Protein AF-A0A7C3I856-F1 (afdb_monomer)

Structure (mmCIF, N/CA/C/O backbone):
data_AF-A0A7C3I856-F1
#
_entry.id   AF-A0A7C3I856-F1
#
loop_
_atom_site.group_PDB
_atom_site.id
_atom_site.type_symbol
_atom_site.label_atom_id
_atom_site.label_alt_id
_atom_site.label_comp_id
_atom_site.label_asym_id
_atom_site.label_entity_id
_atom_site.label_seq_id
_atom_site.pdbx_PDB_ins_code
_atom_site.Cartn_x
_atom_site.Cartn_y
_atom_site.Cartn_z
_atom_site.occupancy
_atom_site.B_iso_or_equiv
_atom_site.auth_seq_id
_atom_site.auth_comp_id
_atom_site.auth_asym_id
_atom_site.auth_atom_id
_atom_site.pdbx_PDB_model_num
ATOM 1 N N . MET A 1 1 ? -50.394 81.701 41.232 1.00 42.78 1 MET A N 1
ATOM 2 C CA . MET A 1 1 ? -50.942 80.378 40.861 1.00 42.78 1 MET A CA 1
ATOM 3 C C . MET A 1 1 ? -49.759 79.473 40.556 1.00 42.78 1 MET A C 1
ATOM 5 O O . MET A 1 1 ? -49.078 79.729 39.576 1.00 42.78 1 MET A O 1
ATOM 9 N N . SER A 1 2 ? -49.437 78.524 41.437 1.00 43.06 2 SER A N 1
ATOM 10 C CA . SER A 1 2 ? -48.298 77.607 41.274 1.00 43.06 2 SER A CA 1
ATOM 11 C C . SER A 1 2 ? -48.837 76.181 41.185 1.00 43.06 2 SER A C 1
ATOM 13 O O . SER A 1 2 ? -49.613 75.772 42.047 1.00 43.06 2 SER A O 1
ATOM 15 N N . VAL A 1 3 ? -48.493 75.471 40.111 1.00 52.03 3 VAL A N 1
ATOM 16 C CA . VAL A 1 3 ? -48.920 74.095 39.834 1.00 52.03 3 VAL A CA 1
ATOM 17 C C . VAL A 1 3 ? -47.866 73.152 40.411 1.00 52.03 3 VAL A C 1
ATOM 19 O O . VAL A 1 3 ? -46.731 73.128 39.940 1.00 52.03 3 VAL A O 1
ATOM 22 N N . SER A 1 4 ? -48.227 72.380 41.435 1.00 56.75 4 SER A N 1
ATOM 23 C CA . SER A 1 4 ? -47.376 71.324 41.990 1.00 56.75 4 SER A CA 1
ATOM 24 C C . SER A 1 4 ? -47.489 70.058 41.139 1.00 56.75 4 SER A C 1
ATOM 26 O O . SER A 1 4 ? -48.526 69.399 41.125 1.00 56.75 4 SER A O 1
ATOM 28 N N . ALA A 1 5 ? -46.414 69.711 40.432 1.00 56.91 5 ALA A N 1
ATOM 29 C CA . ALA A 1 5 ? -46.271 68.424 39.763 1.00 56.91 5 ALA A CA 1
ATOM 30 C C . ALA A 1 5 ? -46.013 67.321 40.806 1.00 56.91 5 ALA A C 1
ATOM 32 O O . ALA A 1 5 ? -45.015 67.360 41.525 1.00 56.91 5 ALA A O 1
ATOM 33 N N . LEU A 1 6 ? -46.909 66.334 40.891 1.00 56.94 6 LEU A N 1
ATOM 34 C CA . LEU A 1 6 ? -46.702 65.123 41.685 1.00 56.94 6 LEU A CA 1
ATOM 35 C C . LEU A 1 6 ? -45.706 64.205 40.966 1.00 56.94 6 LEU A C 1
ATOM 37 O O . LEU A 1 6 ? -45.986 63.658 39.901 1.00 56.94 6 LEU A O 1
ATOM 41 N N . THR A 1 7 ? -44.538 64.022 41.569 1.00 60.81 7 THR A N 1
ATOM 42 C CA . THR A 1 7 ? -43.549 63.017 41.186 1.00 60.81 7 THR A CA 1
ATOM 43 C C . THR A 1 7 ? -44.037 61.625 41.596 1.00 60.81 7 THR A C 1
ATOM 45 O O . THR A 1 7 ? -44.085 61.278 42.774 1.00 60.81 7 THR A O 1
ATOM 48 N N . SER A 1 8 ? -44.389 60.789 40.614 1.00 61.59 8 SER A N 1
ATOM 49 C CA . SER A 1 8 ? -44.626 59.357 40.834 1.00 61.59 8 SER A CA 1
ATOM 50 C C . SER A 1 8 ? -43.282 58.651 41.027 1.00 61.59 8 SER A C 1
ATOM 52 O O . SER A 1 8 ? -42.604 58.273 40.069 1.00 61.59 8 SER A O 1
ATOM 54 N N . VAL A 1 9 ? -42.851 58.512 42.281 1.00 65.06 9 VAL A N 1
ATOM 55 C CA . VAL A 1 9 ? -41.690 57.688 42.630 1.00 65.06 9 VAL A CA 1
ATOM 56 C C . VAL A 1 9 ? -42.108 56.224 42.514 1.00 65.06 9 VAL A C 1
ATOM 58 O O . VAL A 1 9 ? -42.780 55.669 43.382 1.00 65.06 9 VAL A O 1
ATOM 61 N N . LYS A 1 10 ? -41.719 55.591 41.403 1.00 66.38 10 LYS A N 1
ATOM 62 C CA . LYS A 1 10 ? -41.935 54.165 41.143 1.00 66.38 10 LYS A CA 1
ATOM 63 C C . LYS A 1 10 ? -41.216 53.351 42.228 1.00 66.38 10 LYS A C 1
ATOM 65 O O . LYS A 1 10 ? -39.987 53.304 42.264 1.00 66.38 10 LYS A O 1
ATOM 70 N N . LYS A 1 11 ? -41.987 52.744 43.136 1.00 62.06 11 LYS A N 1
ATOM 71 C CA . LYS A 1 11 ? -41.493 51.900 44.235 1.00 62.06 11 LYS A CA 1
ATOM 72 C C . LYS A 1 11 ? -40.683 50.742 43.634 1.00 62.06 11 LYS A C 1
ATOM 74 O O . LYS A 1 11 ? -41.243 49.878 42.963 1.00 62.06 11 LYS A O 1
ATOM 79 N N . ARG A 1 12 ? -39.360 50.749 43.819 1.00 66.19 12 ARG A N 1
ATOM 80 C CA . ARG A 1 12 ? -38.490 49.635 43.419 1.00 66.19 12 ARG A CA 1
ATOM 81 C C . ARG A 1 12 ? -38.662 48.526 44.454 1.00 66.19 12 ARG A C 1
ATOM 83 O O . ARG A 1 12 ? -38.155 48.644 45.564 1.00 66.19 12 ARG A O 1
ATOM 90 N N . SER A 1 13 ? -39.430 47.496 44.107 1.00 70.94 13 SER A N 1
ATOM 91 C CA . SER A 1 13 ? -39.484 46.262 44.891 1.00 70.94 13 SER A CA 1
ATOM 92 C C . SER A 1 13 ? -38.136 45.559 44.754 1.00 70.94 13 SER A C 1
ATOM 94 O O . SER A 1 13 ? -37.720 45.249 43.639 1.00 70.94 13 SER A O 1
ATOM 96 N N . GLY A 1 14 ? -37.426 45.379 45.867 1.00 70.88 14 GLY A N 1
ATOM 97 C CA . GLY A 1 14 ? -36.234 44.539 45.913 1.00 70.88 14 GLY A CA 1
ATOM 98 C C . GLY A 1 14 ? -36.634 43.070 45.799 1.00 70.88 14 GLY A C 1
ATOM 99 O O . GLY A 1 14 ? -37.632 42.662 46.391 1.00 70.88 14 GLY A O 1
ATOM 100 N N . PHE A 1 15 ? -35.872 42.304 45.021 1.00 72.38 15 PHE A N 1
ATOM 101 C CA . PHE A 1 15 ? -36.049 40.860 44.872 1.00 72.38 15 PHE A CA 1
ATOM 102 C C . PHE A 1 15 ? -35.790 40.164 46.212 1.00 72.38 15 PHE A C 1
ATOM 104 O O . PHE A 1 15 ? -34.827 40.494 46.912 1.00 72.38 15 PHE A O 1
ATOM 111 N N . THR A 1 16 ? -36.642 39.213 46.585 1.00 87.44 16 THR A N 1
ATOM 112 C CA . THR A 1 16 ? -36.456 38.463 47.836 1.00 87.44 16 THR A CA 1
ATOM 113 C C . THR A 1 16 ? -35.400 37.364 47.650 1.00 87.44 16 THR A C 1
ATOM 115 O O . THR A 1 16 ? -35.203 36.864 46.542 1.00 87.44 16 THR A O 1
ATOM 118 N N . MET A 1 17 ? -34.692 36.963 48.716 1.00 85.94 17 MET A N 1
ATOM 119 C CA . MET A 1 17 ? -33.643 35.926 48.614 1.00 85.94 17 MET A CA 1
ATOM 120 C C . MET A 1 17 ? -34.169 34.595 48.063 1.00 85.94 17 MET A C 1
ATOM 122 O O . MET A 1 17 ? -33.470 33.917 47.312 1.00 85.94 17 MET A O 1
ATOM 126 N N . ILE A 1 18 ? -35.414 34.247 48.397 1.00 91.31 18 ILE A N 1
ATOM 127 C CA . ILE A 1 18 ? -36.068 33.036 47.894 1.00 91.31 18 ILE A CA 1
ATOM 128 C C . ILE A 1 18 ? -36.291 33.099 46.377 1.00 91.31 18 ILE A C 1
ATOM 130 O O . ILE A 1 18 ? -36.131 32.104 45.681 1.00 91.31 18 ILE A O 1
ATOM 134 N N . GLU A 1 19 ? -36.590 34.278 45.847 1.00 87.62 19 GLU A N 1
ATOM 135 C CA . GLU A 1 19 ? -36.903 34.502 44.437 1.00 87.62 19 GLU A CA 1
ATOM 136 C C . GLU A 1 19 ? -35.637 34.402 43.574 1.00 87.62 19 GLU A C 1
ATOM 138 O O . GLU A 1 19 ? -35.659 33.779 42.517 1.00 87.62 19 GLU A O 1
ATOM 143 N N . ILE A 1 20 ? -34.496 34.896 44.074 1.00 91.69 20 ILE A N 1
ATOM 144 C CA . ILE A 1 20 ? -33.191 34.673 43.429 1.00 91.69 20 ILE A CA 1
ATOM 145 C C . ILE A 1 20 ? -32.801 33.188 43.460 1.00 91.69 20 ILE A C 1
ATOM 147 O O . ILE A 1 20 ? -32.295 32.682 42.460 1.00 91.69 20 ILE A O 1
ATOM 151 N N . LEU A 1 21 ? -33.072 32.472 44.557 1.00 92.38 21 LEU A N 1
ATOM 152 C CA . LEU A 1 21 ? -32.760 31.042 44.681 1.00 92.38 21 LEU A CA 1
ATOM 153 C C . LEU A 1 21 ? -33.583 30.188 43.703 1.00 92.38 21 LEU A C 1
ATOM 155 O O . LEU A 1 21 ? -33.047 29.301 43.041 1.00 92.38 21 LEU A O 1
ATOM 159 N N . VAL A 1 22 ? -34.876 30.483 43.565 1.00 94.38 22 VAL A N 1
ATOM 160 C CA . VAL A 1 22 ? -35.751 29.790 42.610 1.00 94.38 22 VAL A CA 1
ATOM 161 C C . VAL A 1 22 ? -35.307 30.056 41.176 1.00 94.38 22 VAL A C 1
ATOM 163 O O . VAL A 1 22 ? -35.246 29.119 40.381 1.00 94.38 22 VAL A O 1
ATOM 166 N N . VAL A 1 23 ? -34.939 31.299 40.850 1.00 94.19 23 VAL A N 1
ATOM 167 C CA . VAL A 1 23 ? -34.446 31.634 39.511 1.00 94.19 23 VAL A CA 1
ATOM 168 C C . VAL A 1 23 ? -33.200 30.820 39.195 1.00 94.19 23 VAL A C 1
ATOM 170 O O . VAL A 1 23 ? -33.231 30.084 38.220 1.00 94.19 23 VAL A O 1
ATOM 173 N N . ILE A 1 24 ? -32.154 30.849 40.031 1.00 93.94 24 ILE A N 1
ATOM 174 C CA . ILE A 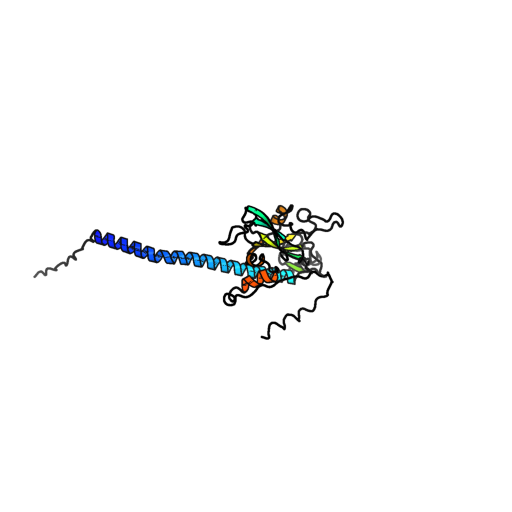1 24 ? -30.928 30.082 39.745 1.00 93.94 24 ILE A CA 1
ATOM 175 C C . ILE A 1 24 ? -31.191 28.573 39.646 1.00 93.94 24 ILE A C 1
ATOM 177 O O . ILE A 1 24 ? -30.602 27.918 38.788 1.00 93.94 24 ILE A O 1
ATOM 181 N N . ALA A 1 25 ? -32.099 28.023 40.459 1.00 96.19 25 ALA A N 1
ATOM 182 C CA . ALA A 1 25 ? -32.457 26.609 40.404 1.00 96.19 25 ALA A CA 1
ATOM 183 C C . ALA A 1 25 ? -33.118 26.251 39.064 1.00 96.19 25 ALA A C 1
ATOM 185 O O . ALA A 1 25 ? -32.720 25.283 38.416 1.00 96.19 25 ALA A O 1
ATOM 186 N N . ILE A 1 26 ? -34.074 27.067 38.608 1.00 95.88 26 ILE A N 1
ATOM 187 C CA . ILE A 1 26 ? -34.733 26.878 37.311 1.00 95.88 26 ILE A CA 1
ATOM 188 C C . ILE A 1 26 ? -33.736 27.090 36.165 1.00 95.88 26 ILE A C 1
ATOM 190 O O . ILE A 1 26 ? -33.759 26.318 35.207 1.00 95.88 26 ILE A O 1
ATOM 194 N N . THR A 1 27 ? -32.824 28.065 36.256 1.00 95.69 27 THR A N 1
ATOM 195 C CA . THR A 1 27 ? -31.810 28.295 35.215 1.00 95.69 27 THR A CA 1
ATOM 196 C C . THR A 1 27 ? -30.857 27.112 35.086 1.00 95.69 27 THR A C 1
ATOM 198 O O . THR A 1 27 ? -30.537 26.733 33.966 1.00 95.69 27 THR A O 1
ATOM 201 N N . VAL A 1 28 ? -30.429 26.496 36.195 1.00 96.31 28 VAL A N 1
ATOM 202 C CA . VAL A 1 28 ? -29.567 25.300 36.173 1.00 96.31 28 VAL A CA 1
ATOM 203 C C . VAL A 1 28 ? -30.294 24.111 35.546 1.00 96.31 28 VAL A C 1
ATOM 205 O O . VAL A 1 28 ? -29.711 23.410 34.720 1.00 96.31 28 VAL A O 1
ATOM 208 N N . ILE A 1 29 ? -31.573 23.911 35.880 1.00 95.81 29 ILE A N 1
ATOM 209 C CA . ILE A 1 29 ? -32.395 22.852 35.278 1.00 95.81 29 ILE A CA 1
ATOM 210 C C . ILE A 1 29 ? -32.562 23.097 33.771 1.00 95.81 29 ILE A C 1
ATOM 212 O O . ILE A 1 29 ? -32.330 22.188 32.976 1.00 95.81 29 ILE A O 1
ATOM 216 N N . LEU A 1 30 ? -32.897 24.326 33.363 1.00 95.00 30 LEU A N 1
ATOM 217 C CA . LEU A 1 30 ? -33.030 24.701 31.952 1.00 95.00 30 LEU A CA 1
ATOM 218 C C . LEU A 1 30 ? -31.714 24.531 31.186 1.00 95.00 30 LEU A C 1
ATOM 220 O O . LEU A 1 30 ? -31.718 23.942 30.107 1.00 95.00 30 LEU A O 1
ATOM 224 N N . LEU A 1 31 ? -30.586 24.993 31.740 1.00 92.50 31 LEU A N 1
ATOM 225 C CA . LEU A 1 31 ? -29.279 24.811 31.107 1.00 92.50 31 LEU A CA 1
ATOM 226 C C . LEU A 1 31 ? -28.934 23.327 30.968 1.00 92.50 31 LEU A C 1
ATOM 228 O O . LEU A 1 31 ? -28.454 22.921 29.915 1.00 92.50 31 LEU A O 1
ATOM 232 N N . GLY A 1 32 ? -29.193 22.514 31.996 1.00 91.75 32 GLY A N 1
ATOM 233 C CA . GLY A 1 32 ? -28.934 21.074 31.961 1.00 91.75 32 GLY A CA 1
ATOM 234 C C . GLY A 1 32 ? -29.740 20.357 30.876 1.00 91.75 32 GLY A C 1
ATOM 235 O O . GLY A 1 32 ? -29.184 19.553 30.125 1.00 91.75 32 GLY A O 1
ATOM 236 N N . LEU A 1 33 ? -31.025 20.703 30.739 1.00 94.62 33 LEU A N 1
ATOM 237 C CA . LEU A 1 33 ? -31.908 20.137 29.715 1.00 94.62 33 LEU A CA 1
ATOM 238 C C . LEU A 1 33 ? -31.499 20.531 28.289 1.00 94.62 33 LEU A C 1
ATOM 240 O O . LEU A 1 33 ? -31.671 19.729 27.376 1.00 94.62 33 LEU A O 1
ATOM 244 N N . ILE A 1 34 ? -30.934 21.726 28.092 1.00 92.75 34 ILE A N 1
ATOM 245 C CA . ILE A 1 34 ? -30.453 22.186 26.779 1.00 92.75 34 ILE A CA 1
ATOM 246 C C . ILE A 1 34 ? -29.058 21.626 26.461 1.00 92.75 34 ILE A C 1
ATOM 248 O O . ILE A 1 34 ? -28.784 21.263 25.319 1.00 92.75 34 ILE A O 1
ATOM 252 N N . MET A 1 35 ? -28.169 21.518 27.450 1.00 87.88 35 MET A N 1
ATOM 253 C CA . MET A 1 35 ? -26.782 21.091 27.231 1.00 87.88 35 MET A CA 1
ATOM 254 C C . MET A 1 35 ? -26.679 19.603 26.862 1.00 87.88 35 MET A C 1
ATOM 256 O O . MET A 1 35 ? -25.848 19.218 26.039 1.00 87.88 35 MET A O 1
ATOM 260 N N . TYR A 1 36 ? -27.545 18.761 27.433 1.00 87.00 36 TYR A N 1
ATOM 261 C CA . TYR A 1 36 ? -27.561 17.319 27.179 1.00 87.00 36 TYR A CA 1
ATOM 262 C C . TYR A 1 36 ? -27.733 16.933 25.692 1.00 87.00 36 TYR A C 1
ATOM 264 O O . TYR A 1 36 ? -26.900 16.177 25.181 1.00 87.00 36 TYR A O 1
ATOM 272 N N . PRO A 1 37 ? -28.750 17.432 24.956 1.00 81.12 37 PRO A N 1
ATOM 273 C CA . PRO A 1 37 ? -28.896 17.127 23.535 1.00 81.12 37 PRO A CA 1
ATOM 274 C C . PRO A 1 37 ? -27.779 17.740 22.679 1.00 81.12 37 PRO A C 1
ATOM 276 O O . PRO A 1 37 ? -27.332 17.094 21.739 1.00 81.12 37 PRO A O 1
ATOM 279 N N . VAL A 1 38 ? -27.263 18.926 23.023 1.00 84.12 38 VAL A N 1
ATOM 280 C CA . VAL A 1 38 ? -26.182 19.589 22.266 1.00 84.12 38 VAL A CA 1
ATOM 281 C C . VAL A 1 38 ? -24.896 18.752 22.256 1.00 84.12 38 VAL A C 1
ATOM 283 O O . VAL A 1 38 ? -24.297 18.556 21.199 1.00 84.12 38 VAL A O 1
ATOM 286 N N . ILE A 1 39 ? -24.500 18.191 23.405 1.00 75.75 39 ILE A N 1
ATOM 287 C CA . ILE A 1 39 ? -23.323 17.308 23.499 1.00 75.75 39 ILE A CA 1
ATOM 288 C C . ILE A 1 39 ? -23.524 16.031 22.666 1.00 75.75 39 ILE A C 1
ATOM 290 O O . ILE A 1 39 ? -22.591 15.567 22.008 1.00 75.75 39 ILE A O 1
ATOM 294 N N . ARG A 1 40 ? -24.745 15.478 22.642 1.00 68.56 40 ARG A N 1
ATOM 295 C CA . ARG A 1 40 ? -25.069 14.307 21.809 1.00 68.56 40 ARG A CA 1
ATOM 296 C C . ARG A 1 40 ? -24.972 14.618 20.312 1.00 68.56 40 ARG A C 1
ATOM 298 O O . ARG A 1 40 ? -24.416 13.806 19.577 1.00 68.56 40 ARG A O 1
ATOM 305 N N . THR A 1 41 ? -25.430 15.789 19.871 1.00 67.56 41 THR A N 1
ATOM 306 C CA . THR A 1 41 ? -25.327 16.214 18.465 1.00 67.56 41 THR A CA 1
ATOM 307 C C . THR A 1 41 ? -23.872 16.334 18.014 1.00 67.56 41 THR A C 1
ATOM 309 O O . THR A 1 41 ? -23.534 15.854 16.936 1.00 67.56 41 THR A O 1
ATOM 312 N N . PHE A 1 42 ? -22.979 16.876 18.850 1.00 67.19 42 PHE A N 1
ATOM 313 C CA . PHE A 1 42 ? -21.553 16.971 18.508 1.00 67.19 42 PHE A CA 1
ATOM 314 C C . PHE A 1 42 ? -20.883 15.606 18.299 1.00 67.19 42 PHE A C 1
ATOM 316 O O . PHE A 1 42 ? -20.053 15.462 17.399 1.00 67.19 42 PHE A O 1
ATOM 323 N N . ASN A 1 43 ? -21.263 14.593 19.083 1.00 57.44 43 ASN A N 1
ATOM 324 C CA . ASN A 1 43 ? -20.743 13.235 18.910 1.00 57.44 43 ASN A CA 1
ATOM 325 C C . ASN A 1 43 ? -21.247 12.587 17.610 1.00 57.44 43 ASN A C 1
ATOM 327 O O . ASN A 1 43 ? -20.452 11.973 16.901 1.00 57.44 43 ASN A O 1
ATOM 331 N N . LEU A 1 44 ? -22.522 12.785 17.257 1.00 59.12 44 LEU A N 1
ATOM 332 C CA . LEU A 1 44 ? -23.092 12.297 15.994 1.00 59.12 44 LEU A CA 1
ATOM 333 C C . LEU A 1 44 ? -22.438 12.963 14.776 1.00 59.12 44 LEU A C 1
ATOM 335 O O . LEU A 1 44 ? -22.058 12.282 13.828 1.00 59.12 44 LEU A O 1
ATOM 339 N N . THR A 1 45 ? -22.226 14.281 14.814 1.00 64.56 45 THR A N 1
ATOM 340 C CA . THR A 1 45 ? -21.566 15.004 13.717 1.00 64.56 45 THR A CA 1
ATOM 341 C C . THR A 1 45 ? -20.110 14.572 13.540 1.00 64.56 45 THR A C 1
ATOM 343 O O . THR A 1 45 ? -19.644 14.428 12.412 1.00 64.56 45 THR A O 1
ATOM 346 N N . ARG A 1 46 ? -19.380 14.311 14.634 1.00 57.59 46 ARG A N 1
ATOM 347 C CA . ARG A 1 46 ? -18.002 13.805 14.552 1.00 57.59 46 ARG A CA 1
ATOM 348 C C . ARG A 1 46 ? -17.946 12.412 13.922 1.00 57.59 46 ARG A C 1
ATOM 350 O O . ARG A 1 46 ? -17.055 12.164 13.118 1.00 57.59 46 ARG A O 1
ATOM 357 N N . GLN A 1 47 ? -18.885 11.533 14.261 1.00 57.12 47 GLN A N 1
ATOM 358 C CA . GLN A 1 47 ? -18.968 10.192 13.677 1.00 57.12 47 GLN A CA 1
ATOM 359 C C . GLN A 1 47 ? -19.336 10.239 12.189 1.00 57.12 47 GLN A C 1
ATOM 361 O O . GLN A 1 47 ? -18.659 9.610 11.381 1.00 57.12 47 GLN A O 1
ATOM 366 N N . ALA A 1 48 ? -20.325 11.055 11.813 1.00 51.84 48 ALA A N 1
ATOM 367 C CA . ALA A 1 48 ? -20.715 11.241 10.416 1.00 51.84 48 ALA A CA 1
ATOM 368 C C . ALA A 1 48 ? -19.561 11.793 9.560 1.00 51.84 48 ALA A C 1
ATOM 370 O O . ALA A 1 48 ? -19.285 11.269 8.486 1.00 51.84 48 ALA A O 1
ATOM 371 N N . ASN A 1 49 ? -18.823 12.789 10.061 1.00 59.12 49 ASN A N 1
ATOM 372 C CA . ASN A 1 49 ? -17.668 13.344 9.349 1.00 59.12 49 ASN A CA 1
ATOM 373 C C . ASN A 1 49 ? -16.550 12.308 9.139 1.00 59.12 49 ASN A C 1
ATOM 375 O O . ASN A 1 49 ? -15.931 12.289 8.080 1.00 59.12 49 ASN A O 1
ATOM 379 N N . VAL A 1 50 ? -16.293 11.439 10.123 1.00 58.97 50 VAL A N 1
ATOM 380 C CA . VAL A 1 50 ? -15.301 10.356 9.990 1.00 58.97 50 VAL A CA 1
ATOM 381 C C . VAL A 1 50 ? -15.747 9.322 8.953 1.00 58.97 50 VAL A C 1
ATOM 383 O O . VAL A 1 50 ? -14.921 8.851 8.176 1.00 58.97 50 VAL A O 1
ATOM 386 N N . MET A 1 51 ? -17.043 9.009 8.899 1.00 59.47 51 MET A N 1
ATOM 387 C CA . MET A 1 51 ? -17.602 8.073 7.921 1.00 59.47 51 MET A CA 1
ATOM 388 C C . MET A 1 51 ? -17.507 8.607 6.488 1.00 59.47 51 MET A C 1
ATOM 390 O O . MET A 1 51 ? -17.049 7.887 5.605 1.00 59.47 51 MET A O 1
ATOM 394 N N . VAL A 1 52 ? -17.857 9.878 6.268 1.00 66.69 52 VAL A N 1
ATOM 395 C CA . VAL A 1 52 ? -17.748 10.521 4.946 1.00 66.69 52 VAL A CA 1
ATOM 396 C C . VAL A 1 52 ? -16.294 10.542 4.469 1.00 66.69 52 VAL A C 1
ATOM 398 O O . VAL A 1 52 ? -16.008 10.128 3.350 1.00 66.69 52 VAL A O 1
ATOM 401 N N . MET A 1 53 ? -15.349 10.926 5.337 1.00 66.12 53 MET A N 1
ATOM 402 C CA . MET A 1 53 ? -13.923 10.907 4.985 1.00 66.12 53 MET A CA 1
ATOM 403 C C . MET A 1 53 ? -13.422 9.499 4.639 1.00 66.12 53 MET A C 1
ATOM 405 O O . MET A 1 53 ? -12.615 9.347 3.723 1.00 66.12 53 MET A O 1
ATOM 409 N N . ALA A 1 54 ? -13.884 8.469 5.353 1.00 64.31 54 ALA A N 1
ATOM 410 C CA . ALA A 1 54 ? -13.516 7.087 5.061 1.00 64.31 54 ALA A CA 1
ATOM 411 C C . ALA A 1 54 ? -14.051 6.627 3.694 1.00 64.31 54 ALA A C 1
ATOM 413 O O . ALA A 1 54 ? -13.308 6.004 2.938 1.00 64.31 54 ALA A O 1
ATOM 414 N N . GLN A 1 55 ? -15.292 6.985 3.350 1.00 68.25 55 GLN A N 1
ATOM 415 C CA . GLN A 1 55 ? -15.893 6.673 2.048 1.00 68.25 55 GLN A CA 1
ATOM 416 C C . GLN A 1 55 ? -15.177 7.377 0.893 1.00 68.25 55 GLN A C 1
ATOM 418 O O . GLN A 1 55 ? -14.839 6.735 -0.100 1.00 68.25 55 GLN A O 1
ATOM 423 N N . ASP A 1 56 ? -14.898 8.674 1.026 1.00 74.88 56 ASP A N 1
ATOM 424 C CA . ASP A 1 56 ? -14.180 9.425 -0.008 1.00 74.88 56 ASP A CA 1
ATOM 425 C C . ASP A 1 56 ? -12.759 8.878 -0.204 1.00 74.88 56 ASP A C 1
ATOM 427 O O . ASP A 1 56 ? -12.283 8.741 -1.331 1.00 74.88 56 ASP A O 1
ATOM 431 N N . THR A 1 57 ? -12.092 8.487 0.886 1.00 75.38 57 THR A N 1
ATOM 432 C CA . THR A 1 57 ? -10.773 7.841 0.821 1.00 75.38 57 THR A CA 1
ATOM 433 C C . THR A 1 57 ? -10.848 6.494 0.102 1.00 75.38 57 THR A C 1
ATOM 435 O O . THR A 1 57 ? -10.010 6.221 -0.757 1.00 75.38 57 THR A O 1
ATOM 438 N N . ALA A 1 58 ? -11.855 5.666 0.400 1.00 70.00 58 ALA A N 1
ATOM 439 C CA . ALA A 1 58 ? -12.050 4.375 -0.257 1.00 70.00 58 ALA A CA 1
ATOM 440 C C . ALA A 1 58 ? -12.311 4.530 -1.765 1.00 70.00 58 ALA A C 1
ATOM 442 O O . ALA A 1 58 ? -11.670 3.851 -2.565 1.00 70.00 58 ALA A O 1
ATOM 443 N N . ARG A 1 59 ? -13.168 5.480 -2.167 1.00 75.88 59 ARG A N 1
ATOM 444 C CA . ARG A 1 59 ? -13.443 5.787 -3.584 1.00 75.88 59 ARG A CA 1
ATOM 445 C C . ARG A 1 59 ? -12.188 6.229 -4.331 1.00 75.88 59 ARG A C 1
ATOM 447 O O . ARG A 1 59 ? -11.859 5.653 -5.362 1.00 75.88 59 ARG A O 1
ATOM 454 N N . ASN A 1 60 ? -11.441 7.182 -3.776 1.00 80.94 60 ASN A N 1
ATOM 455 C CA . ASN A 1 60 ? -10.194 7.651 -4.386 1.00 80.94 60 ASN A CA 1
ATOM 456 C C . ASN A 1 60 ? -9.156 6.523 -4.510 1.00 80.94 60 ASN A C 1
ATOM 458 O O . ASN A 1 60 ? -8.454 6.418 -5.515 1.00 80.94 60 ASN A O 1
ATOM 462 N N . THR A 1 61 ? -9.079 5.658 -3.496 1.00 78.75 61 THR A N 1
ATOM 463 C CA . THR A 1 61 ? -8.193 4.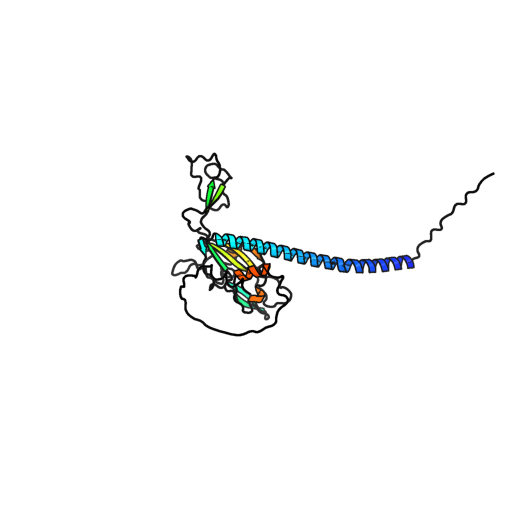486 -3.485 1.00 78.75 61 THR A CA 1
ATOM 464 C C . THR A 1 61 ? -8.571 3.497 -4.586 1.00 78.75 61 THR A C 1
ATOM 466 O O . THR A 1 61 ? -7.708 3.025 -5.322 1.00 78.75 61 THR A O 1
ATOM 469 N N . LEU A 1 62 ? -9.864 3.225 -4.745 1.00 78.44 62 LEU A N 1
ATOM 470 C CA . LEU A 1 62 ? -10.411 2.375 -5.798 1.00 78.44 62 LEU A CA 1
ATOM 471 C C . LEU A 1 62 ? -10.111 2.907 -7.197 1.00 78.44 62 LEU A C 1
ATOM 473 O O . LEU A 1 62 ? -9.638 2.169 -8.061 1.00 78.44 62 LEU A O 1
ATOM 477 N N . GLU A 1 63 ? -10.360 4.193 -7.424 1.00 82.12 63 GLU A N 1
ATOM 478 C CA . GLU A 1 63 ? -10.053 4.855 -8.692 1.00 82.12 63 GLU A CA 1
ATOM 479 C C . GLU A 1 63 ? -8.556 4.807 -9.005 1.00 82.12 63 GLU A C 1
ATOM 481 O O . GLU A 1 63 ? -8.158 4.668 -10.162 1.00 82.12 63 GLU A O 1
ATOM 486 N N . GLN A 1 64 ? -7.708 4.902 -7.980 1.00 84.25 64 GLN A N 1
ATOM 487 C CA . GLN A 1 64 ? -6.272 4.743 -8.145 1.00 84.25 64 GLN A CA 1
ATOM 488 C C . GLN A 1 64 ? -5.901 3.308 -8.533 1.00 84.25 64 GLN A C 1
ATOM 490 O O . GLN A 1 64 ? -5.233 3.124 -9.548 1.00 84.25 64 GLN A O 1
ATOM 495 N N . VAL A 1 65 ? -6.348 2.306 -7.771 1.00 84.12 65 VAL A N 1
ATOM 496 C CA . VAL A 1 65 ? -6.042 0.888 -8.027 1.00 84.12 65 VAL A CA 1
ATOM 497 C C . VAL A 1 65 ? -6.533 0.467 -9.410 1.00 84.12 65 VAL A C 1
ATOM 499 O O . VAL A 1 65 ? -5.776 -0.110 -10.182 1.00 84.12 65 VAL A O 1
ATOM 502 N N . THR A 1 66 ? -7.775 0.800 -9.765 1.00 83.88 66 THR A N 1
ATOM 503 C CA . THR A 1 66 ? -8.360 0.460 -11.074 1.00 83.88 66 THR A CA 1
ATOM 504 C C . THR A 1 66 ? -7.615 1.118 -12.231 1.00 83.88 66 THR A C 1
ATOM 506 O O . THR A 1 66 ? -7.375 0.470 -13.250 1.00 83.88 66 THR A O 1
ATOM 509 N N . ARG A 1 67 ? -7.195 2.379 -12.079 1.00 86.38 67 ARG A N 1
ATOM 510 C CA . ARG A 1 67 ? -6.380 3.075 -13.081 1.00 86.38 67 ARG A CA 1
ATOM 511 C C . ARG A 1 67 ? -4.999 2.442 -13.236 1.00 86.38 67 ARG A C 1
ATOM 513 O O . ARG A 1 67 ? -4.563 2.251 -14.367 1.00 86.38 67 ARG A O 1
ATOM 520 N N . GLU A 1 68 ? -4.325 2.122 -12.133 1.00 86.00 68 GLU A N 1
ATOM 521 C CA . GLU A 1 68 ? -3.000 1.490 -12.159 1.00 86.00 68 GLU A CA 1
ATOM 522 C C . GLU A 1 68 ? -3.070 0.076 -12.761 1.00 86.00 68 GLU A C 1
ATOM 524 O O . GLU A 1 68 ? -2.275 -0.253 -13.640 1.00 86.00 68 GLU A O 1
ATOM 529 N N . LEU A 1 69 ? -4.081 -0.719 -12.396 1.00 85.56 69 LEU A N 1
ATOM 530 C CA . LEU A 1 69 ? -4.329 -2.040 -12.984 1.00 85.56 69 LEU A CA 1
ATOM 531 C C . LEU A 1 69 ? -4.681 -1.965 -14.472 1.00 85.56 69 LEU A C 1
ATOM 533 O O . LEU A 1 69 ? -4.190 -2.771 -15.256 1.00 85.56 69 LEU A O 1
ATOM 537 N N . GLY A 1 70 ? -5.487 -0.984 -14.885 1.00 82.81 70 GLY A N 1
ATOM 538 C CA . GLY A 1 70 ? -5.822 -0.771 -16.296 1.00 82.81 70 GLY A CA 1
ATOM 539 C C . GLY A 1 70 ? -4.616 -0.393 -17.162 1.00 82.81 70 GLY A C 1
ATOM 540 O O . GLY A 1 70 ? -4.665 -0.546 -18.381 1.00 82.81 70 GLY A O 1
ATOM 541 N N . GLN A 1 71 ? -3.537 0.087 -16.541 1.00 82.56 71 GLN A N 1
ATOM 542 C CA . GLN A 1 71 ? -2.275 0.422 -17.198 1.00 82.56 71 GLN A CA 1
ATOM 543 C C . GLN A 1 71 ? -1.205 -0.661 -17.028 1.00 82.56 71 GLN A C 1
ATOM 545 O O . GLN A 1 71 ? -0.144 -0.536 -17.634 1.00 82.56 71 GLN A O 1
ATOM 550 N N . ALA A 1 72 ? -1.443 -1.697 -16.221 1.00 84.50 72 ALA A N 1
ATOM 551 C CA . ALA A 1 72 ? -0.445 -2.711 -15.911 1.00 84.50 72 ALA A CA 1
ATOM 552 C C . ALA A 1 72 ? -0.043 -3.528 -17.150 1.00 84.50 72 ALA A C 1
ATOM 554 O O . ALA A 1 72 ? -0.875 -3.940 -17.957 1.00 84.50 72 ALA A O 1
ATOM 555 N N . MET A 1 73 ? 1.257 -3.799 -17.266 1.00 82.19 73 MET A N 1
ATOM 556 C CA . MET A 1 73 ? 1.822 -4.673 -18.298 1.00 82.19 73 MET A CA 1
ATOM 557 C C . MET A 1 73 ? 1.685 -6.148 -17.928 1.00 82.19 73 MET A C 1
ATOM 559 O O . MET A 1 73 ? 1.400 -6.985 -18.781 1.00 82.19 73 MET A O 1
ATOM 563 N N . PHE A 1 74 ? 1.898 -6.451 -16.648 1.00 83.50 74 PHE A N 1
ATOM 564 C CA . PHE A 1 74 ? 1.808 -7.792 -16.088 1.00 83.50 74 PHE A CA 1
ATOM 565 C C . PHE A 1 74 ? 1.078 -7.729 -14.759 1.00 83.50 74 PHE A C 1
ATOM 567 O O . PHE A 1 74 ? 1.336 -6.834 -13.958 1.00 83.50 74 PHE A O 1
ATOM 574 N N . VAL A 1 75 ? 0.199 -8.698 -14.530 1.00 86.00 75 VAL A N 1
ATOM 575 C CA . VAL A 1 75 ? -0.459 -8.930 -13.246 1.00 86.00 75 VAL A CA 1
ATOM 576 C C . VAL A 1 75 ? -0.065 -10.330 -12.806 1.00 86.00 75 VAL A C 1
ATOM 578 O O . VAL A 1 75 ? -0.196 -11.277 -13.584 1.00 86.00 75 VAL A O 1
AT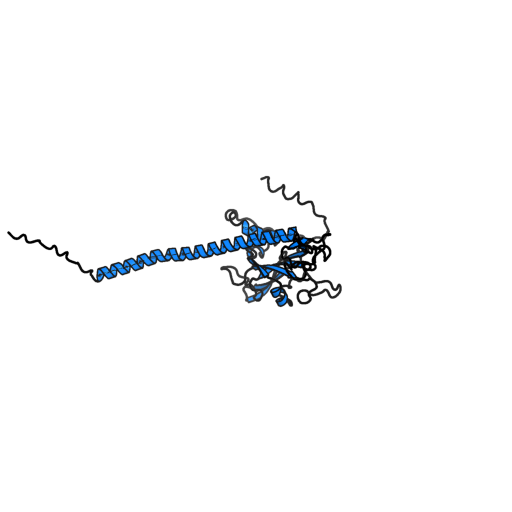OM 581 N N . TYR A 1 76 ? 0.452 -10.455 -11.590 1.00 84.38 76 TYR A N 1
ATOM 582 C CA . TYR A 1 76 ? 0.780 -11.754 -11.021 1.00 84.38 76 TYR A CA 1
ATOM 583 C C . TYR A 1 76 ? -0.465 -12.377 -10.395 1.00 84.38 76 TYR A C 1
ATOM 585 O O . TYR A 1 76 ? -1.251 -11.704 -9.724 1.00 84.38 76 TYR A O 1
ATOM 593 N N . ASP A 1 77 ? -0.625 -13.681 -10.599 1.00 79.50 77 ASP A N 1
ATOM 594 C CA . ASP A 1 77 ? -1.648 -14.454 -9.908 1.00 79.50 77 ASP A CA 1
ATOM 595 C C . ASP A 1 77 ? -1.192 -14.739 -8.474 1.00 79.50 77 ASP A C 1
ATOM 597 O O . ASP A 1 77 ? -0.254 -15.499 -8.237 1.00 79.50 77 ASP A O 1
ATOM 601 N N . ASN A 1 78 ? -1.872 -14.104 -7.523 1.00 79.44 78 ASN A N 1
ATOM 602 C CA . ASN A 1 78 ? -1.629 -14.242 -6.091 1.00 79.44 78 ASN A CA 1
ATOM 603 C C . ASN A 1 78 ? -2.751 -14.992 -5.359 1.00 79.44 78 ASN A C 1
ATOM 605 O O . ASN A 1 78 ? -2.790 -14.969 -4.128 1.00 79.44 78 ASN A O 1
ATOM 609 N N . SER A 1 79 ? -3.659 -15.656 -6.083 1.00 73.12 79 SER A N 1
ATOM 610 C CA . SER A 1 79 ? -4.803 -16.368 -5.492 1.00 73.12 79 SER A CA 1
ATOM 611 C C . SER A 1 79 ? -4.395 -17.372 -4.403 1.00 73.12 79 SER A C 1
ATOM 613 O O . SER A 1 79 ? -5.036 -17.448 -3.358 1.00 73.12 79 SER A O 1
ATOM 615 N N . ASN A 1 80 ? -3.272 -18.069 -4.601 1.00 78.00 80 ASN A N 1
ATOM 616 C CA . ASN A 1 80 ? -2.731 -19.084 -3.689 1.00 78.00 80 ASN A CA 1
ATOM 617 C C . ASN A 1 80 ? -1.566 -18.594 -2.811 1.00 78.00 80 ASN A C 1
ATOM 619 O O . ASN A 1 80 ? -0.861 -19.408 -2.216 1.00 78.00 80 ASN A O 1
ATOM 623 N N . SER A 1 81 ? -1.367 -17.279 -2.718 1.00 83.50 81 SER A N 1
ATOM 624 C CA . SER A 1 81 ? -0.273 -16.656 -1.967 1.00 83.50 81 SER A CA 1
ATOM 625 C C . SER A 1 81 ? -0.834 -15.936 -0.733 1.00 83.50 81 SER A C 1
ATOM 627 O O . SER A 1 81 ? -1.095 -14.729 -0.806 1.00 83.50 81 SER A O 1
ATOM 629 N N . PRO A 1 82 ? -1.069 -16.647 0.390 1.00 85.31 82 PRO A N 1
ATOM 630 C CA . PRO A 1 82 ? -1.708 -16.068 1.566 1.00 85.31 82 PRO A CA 1
ATOM 631 C C . PRO A 1 82 ? -0.836 -15.003 2.237 1.00 85.31 82 PRO A C 1
ATOM 633 O O . PRO A 1 82 ? 0.376 -14.970 2.055 1.00 85.31 82 PRO A O 1
ATOM 636 N N . ILE A 1 83 ? -1.452 -14.164 3.068 1.00 86.69 83 ILE A N 1
ATOM 637 C CA . ILE A 1 83 ? -0.763 -13.303 4.036 1.00 86.69 83 ILE A CA 1
ATOM 638 C C . ILE A 1 83 ? -1.038 -13.827 5.441 1.00 86.69 83 ILE A C 1
ATOM 640 O O . ILE A 1 83 ? -2.178 -14.135 5.784 1.00 86.69 83 ILE A O 1
ATOM 644 N N . ASN A 1 84 ? 0.002 -13.914 6.260 1.00 88.69 84 ASN A N 1
ATOM 645 C CA . ASN A 1 84 ? -0.097 -14.314 7.655 1.00 88.69 84 ASN A CA 1
ATOM 646 C C . ASN A 1 84 ? -0.222 -13.083 8.556 1.00 88.69 84 ASN A C 1
ATOM 648 O O . ASN A 1 84 ? 0.691 -12.263 8.618 1.00 88.69 84 ASN A O 1
ATOM 652 N N . PHE A 1 85 ? -1.316 -12.982 9.305 1.00 85.50 85 PHE A N 1
ATOM 653 C CA . PHE A 1 85 ? -1.530 -11.937 10.299 1.00 85.50 85 PHE A CA 1
ATOM 654 C C . PHE A 1 85 ? -1.272 -12.454 11.716 1.00 85.50 85 PHE A C 1
ATOM 656 O O . PHE A 1 85 ? -1.822 -13.495 12.092 1.00 85.50 85 PHE A O 1
ATOM 663 N N . PRO A 1 86 ? -0.487 -11.731 12.534 1.00 84.62 86 PRO A N 1
ATOM 664 C CA . PRO A 1 86 ? -0.348 -12.045 13.947 1.00 84.62 86 PRO A CA 1
ATOM 665 C C . PRO A 1 86 ? -1.609 -11.602 14.701 1.00 84.62 86 PRO A C 1
ATOM 667 O O . PRO A 1 86 ? -1.9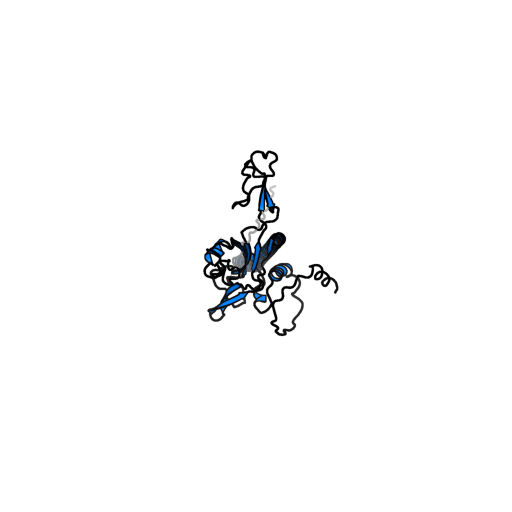28 -10.413 14.769 1.00 84.62 86 PRO A O 1
ATOM 670 N N . VAL A 1 87 ? -2.323 -12.561 15.284 1.00 81.62 87 VAL A N 1
ATOM 671 C CA . VAL A 1 87 ? -3.541 -12.336 16.073 1.00 81.62 87 VAL A CA 1
ATOM 672 C C . VAL A 1 87 ? -3.350 -12.916 17.475 1.00 81.62 87 VAL A C 1
ATOM 674 O O . VAL A 1 87 ? -2.613 -13.875 17.659 1.00 81.62 87 VAL A O 1
ATOM 677 N N . THR A 1 88 ? -3.982 -12.333 18.484 1.00 81.56 88 THR A N 1
ATOM 678 C CA . THR A 1 88 ? -3.989 -12.823 19.864 1.00 81.56 88 THR A CA 1
ATOM 679 C C . THR A 1 88 ? -5.333 -13.480 20.125 1.00 81.56 88 THR A C 1
ATOM 681 O O . THR A 1 88 ? -6.363 -12.831 19.990 1.00 81.56 88 THR A O 1
ATOM 684 N N . ASP A 1 89 ? -5.339 -14.765 20.465 1.00 76.00 89 ASP A N 1
ATOM 685 C CA . ASP A 1 89 ? -6.567 -15.484 20.793 1.00 76.00 89 ASP A CA 1
ATOM 686 C C . ASP A 1 89 ? -7.183 -14.978 22.121 1.00 76.00 89 ASP A C 1
ATOM 688 O O . ASP A 1 89 ? -6.505 -14.327 22.922 1.00 76.00 89 ASP A O 1
ATOM 692 N N . PRO A 1 90 ? -8.446 -15.328 22.437 1.00 70.62 90 PRO A N 1
ATOM 693 C CA . PRO A 1 90 ? -9.092 -14.905 23.686 1.00 70.62 90 PRO A CA 1
ATOM 694 C C . PRO A 1 90 ? -8.410 -15.429 24.965 1.00 70.62 90 PRO A C 1
ATOM 696 O O . PRO A 1 90 ? -8.786 -15.057 26.076 1.00 70.62 90 PRO A O 1
ATOM 699 N N . LYS A 1 91 ? -7.445 -16.348 24.835 1.00 76.31 91 LYS A N 1
ATOM 700 C CA . LYS A 1 91 ? -6.648 -16.917 25.929 1.00 76.31 91 LYS A CA 1
ATOM 701 C C . LYS A 1 91 ? -5.280 -16.227 26.055 1.00 76.31 91 LYS A C 1
ATOM 703 O O . LYS A 1 91 ? -4.516 -16.601 26.945 1.00 76.31 91 LYS A O 1
ATOM 708 N N . GLY A 1 92 ? -4.980 -15.238 25.210 1.00 74.62 92 GLY A N 1
ATOM 709 C CA . GLY A 1 92 ? -3.725 -14.489 25.193 1.00 74.62 92 GLY A CA 1
ATOM 710 C C . GLY A 1 92 ? -2.590 -15.145 24.397 1.00 74.62 92 GLY A C 1
ATOM 711 O O . GLY A 1 92 ? -1.440 -14.737 24.552 1.00 74.62 92 GLY A O 1
ATOM 712 N N . ASN A 1 93 ? -2.864 -16.165 23.581 1.00 79.94 93 ASN A N 1
ATOM 713 C CA . ASN A 1 93 ? -1.858 -16.820 22.742 1.00 79.94 93 ASN A CA 1
ATOM 714 C C . ASN A 1 93 ? -1.760 -16.145 21.373 1.00 79.94 93 ASN A C 1
ATOM 716 O O . ASN A 1 93 ? -2.776 -15.857 20.748 1.00 79.94 93 ASN A O 1
ATOM 720 N N . ASN A 1 94 ? -0.541 -15.997 20.853 1.00 81.06 94 ASN A N 1
ATOM 721 C CA . ASN A 1 94 ? -0.338 -15.556 19.476 1.00 81.06 94 ASN A CA 1
ATOM 722 C C . ASN A 1 94 ? -0.698 -16.689 18.504 1.00 81.06 94 ASN A C 1
ATOM 724 O O . ASN A 1 94 ? -0.062 -17.744 18.500 1.00 81.06 94 ASN A O 1
ATOM 728 N N . VAL A 1 95 ? -1.701 -16.449 17.671 1.00 80.75 95 VAL A N 1
ATOM 729 C CA . VAL A 1 95 ? -2.152 -17.304 16.577 1.00 80.75 95 VAL A CA 1
ATOM 730 C C . VAL A 1 95 ? -1.918 -16.596 15.244 1.00 80.75 95 VAL A C 1
ATOM 732 O O . VAL A 1 95 ? -1.896 -15.370 15.165 1.00 80.75 95 VAL A O 1
ATOM 735 N N . VAL A 1 96 ? -1.712 -17.374 14.184 1.00 82.00 96 VAL A N 1
ATOM 736 C CA . VAL A 1 96 ? -1.549 -16.838 12.830 1.00 82.00 96 VAL A CA 1
ATOM 737 C C . VAL A 1 96 ? -2.856 -17.016 12.078 1.00 82.00 96 VAL A C 1
ATOM 739 O O . VAL A 1 96 ? -3.336 -18.139 11.925 1.00 82.00 96 VAL A O 1
ATOM 742 N N . LEU A 1 97 ? -3.414 -15.908 11.605 1.00 81.19 97 LEU A N 1
ATOM 743 C CA . LEU A 1 97 ? -4.566 -15.897 10.713 1.00 81.19 97 LEU A CA 1
ATOM 744 C C . LEU A 1 97 ? -4.072 -15.799 9.271 1.00 81.19 97 LEU A C 1
ATOM 746 O O . LEU A 1 97 ? -3.298 -14.902 8.950 1.00 81.19 97 LEU A O 1
ATOM 750 N N . GLN A 1 98 ? -4.506 -16.717 8.412 1.00 82.19 98 GLN A N 1
ATOM 751 C CA . GLN A 1 98 ? -4.114 -16.726 7.004 1.00 82.19 98 GLN A CA 1
ATOM 752 C C . GLN A 1 98 ? -5.190 -16.088 6.137 1.00 82.19 98 GLN A C 1
ATOM 754 O O . GLN A 1 98 ? -6.375 -16.388 6.268 1.00 82.19 98 GLN A O 1
ATOM 759 N N . ALA A 1 99 ? -4.748 -15.227 5.235 1.00 78.50 99 ALA A N 1
ATOM 760 C CA . ALA A 1 99 ? -5.584 -14.400 4.393 1.00 78.50 99 ALA A CA 1
ATOM 761 C C . ALA A 1 99 ? -5.262 -14.654 2.919 1.00 78.50 99 ALA A C 1
ATOM 763 O O . ALA A 1 99 ? -4.243 -14.180 2.417 1.00 78.50 99 ALA A O 1
ATOM 764 N N . LEU A 1 100 ? -6.119 -15.412 2.232 1.00 80.88 100 LEU A N 1
ATOM 765 C CA . LEU A 1 100 ? -6.031 -15.600 0.780 1.00 80.88 100 LEU A CA 1
ATOM 766 C C . LEU A 1 100 ? -6.490 -14.340 0.049 1.00 80.88 100 LEU A C 1
ATOM 768 O O . LEU A 1 100 ? -7.268 -13.568 0.595 1.00 80.88 100 LEU A O 1
ATOM 772 N N . TYR A 1 101 ? -6.009 -14.115 -1.173 1.00 79.50 101 TYR A N 1
ATOM 773 C CA . TYR A 1 101 ? -6.372 -12.929 -1.962 1.00 79.50 101 TYR A CA 1
ATOM 774 C C . TYR A 1 101 ? -6.067 -11.595 -1.251 1.00 79.50 101 TYR A C 1
ATOM 776 O O . TYR A 1 101 ? -6.619 -10.561 -1.595 1.00 79.50 101 TYR A O 1
ATOM 784 N N . GLY A 1 102 ? -5.172 -11.595 -0.256 1.00 80.50 102 GLY A N 1
ATOM 785 C CA . GLY A 1 102 ? -4.824 -10.408 0.529 1.00 80.50 102 GLY A CA 1
ATOM 786 C C . GLY A 1 102 ? -3.825 -9.469 -0.152 1.00 80.50 102 GLY A C 1
ATOM 787 O O . GLY A 1 102 ? -3.492 -8.434 0.425 1.00 80.50 102 GLY A O 1
ATOM 788 N N . LYS A 1 103 ? -3.323 -9.822 -1.345 1.00 87.50 103 LYS A N 1
ATOM 789 C CA . LYS A 1 103 ? -2.403 -9.006 -2.149 1.00 87.50 103 LYS A CA 1
ATOM 790 C C . LYS A 1 103 ? -2.677 -9.117 -3.644 1.00 87.50 103 LYS A C 1
ATOM 792 O O . LYS A 1 103 ? -3.103 -10.159 -4.134 1.00 87.50 103 LYS A O 1
ATOM 797 N N . ILE A 1 104 ? -2.327 -8.063 -4.366 1.00 88.38 104 ILE A N 1
ATOM 798 C CA . ILE A 1 104 ? -2.254 -8.025 -5.823 1.00 88.38 104 ILE A CA 1
ATOM 799 C C . ILE A 1 104 ? -0.938 -7.369 -6.230 1.00 88.38 104 ILE A C 1
ATOM 801 O O . ILE A 1 104 ? -0.592 -6.300 -5.723 1.00 88.38 104 ILE A O 1
ATOM 805 N N . ASP A 1 105 ? -0.221 -8.024 -7.141 1.00 89.38 105 ASP A N 1
ATOM 806 C CA . ASP A 1 105 ? 1.066 -7.556 -7.640 1.00 89.38 105 ASP A CA 1
ATOM 807 C C . ASP A 1 105 ? 0.974 -7.329 -9.134 1.00 89.38 105 ASP A C 1
ATOM 809 O O . ASP A 1 105 ? 0.439 -8.157 -9.875 1.00 89.38 105 ASP A O 1
ATOM 813 N N . PHE A 1 106 ? 1.528 -6.217 -9.585 1.00 88.50 106 PHE A N 1
ATOM 814 C CA . PHE A 1 106 ? 1.566 -5.895 -10.995 1.00 88.50 106 PHE A CA 1
ATOM 815 C C . PHE A 1 106 ? 2.761 -5.014 -11.335 1.00 88.50 106 PHE A C 1
ATOM 817 O O . PHE A 1 106 ? 3.347 -4.353 -10.479 1.00 88.50 106 PHE A O 1
ATOM 824 N N . VAL A 1 107 ? 3.130 -5.016 -12.611 1.00 87.19 107 VAL A N 1
ATOM 825 C CA . VAL A 1 107 ? 4.226 -4.205 -13.142 1.00 87.19 107 VAL A CA 1
ATOM 826 C C . VAL A 1 107 ? 3.645 -3.132 -14.039 1.00 87.19 107 VAL A C 1
ATOM 828 O O . VAL A 1 107 ? 2.926 -3.428 -14.998 1.00 87.19 107 VAL A O 1
ATOM 831 N N . LEU A 1 108 ? 3.965 -1.880 -13.730 1.00 84.31 108 LEU A N 1
ATOM 832 C CA . LEU A 1 108 ? 3.615 -0.754 -14.581 1.00 84.31 108 LEU A CA 1
ATOM 833 C C . LEU A 1 108 ? 4.542 -0.707 -15.812 1.00 84.31 108 LEU A C 1
ATOM 835 O O . LEU A 1 108 ? 5.662 -1.224 -15.788 1.00 84.31 108 LEU A O 1
ATOM 839 N N . PRO A 1 109 ? 4.091 -0.122 -16.929 1.00 79.75 109 PRO A N 1
ATOM 840 C CA . PRO A 1 109 ? 4.939 0.094 -18.089 1.00 79.75 109 PRO A CA 1
ATOM 841 C C . PRO A 1 109 ? 6.062 1.066 -17.733 1.00 79.75 109 PRO A C 1
ATOM 843 O O . PRO A 1 109 ? 5.841 2.066 -17.050 1.00 79.75 109 PRO A O 1
ATOM 846 N N . LYS A 1 110 ? 7.263 0.812 -18.259 1.00 78.00 110 LYS A N 1
ATOM 847 C CA . LYS A 1 110 ? 8.382 1.744 -18.140 1.00 78.00 110 LYS A CA 1
ATOM 848 C C . LYS A 1 110 ? 7.986 3.054 -18.809 1.00 78.00 110 LYS A C 1
ATOM 850 O O . LYS A 1 110 ? 7.750 3.106 -20.020 1.00 78.00 110 LYS A O 1
ATOM 855 N N . MET A 1 111 ? 7.944 4.114 -18.015 1.00 78.62 111 MET A N 1
ATOM 856 C CA . MET A 1 111 ? 7.667 5.460 -18.496 1.00 78.62 111 MET A CA 1
ATOM 857 C C . MET A 1 111 ? 8.982 6.146 -18.884 1.00 78.62 111 MET A C 1
ATOM 859 O O . MET A 1 111 ? 9.997 6.009 -18.200 1.00 78.62 111 MET A O 1
ATOM 863 N N . PHE A 1 112 ? 8.974 6.907 -19.973 1.00 83.44 112 PHE A N 1
ATOM 864 C CA . PHE A 1 112 ? 10.013 7.887 -20.281 1.00 83.44 112 PHE A CA 1
ATOM 865 C C . PHE A 1 112 ? 9.419 9.294 -20.209 1.00 83.44 112 PHE A C 1
ATOM 867 O O . PHE A 1 112 ? 8.202 9.480 -20.246 1.00 83.44 112 PHE A O 1
ATOM 874 N N . MET A 1 113 ? 10.280 10.292 -20.073 1.00 88.69 113 MET A N 1
ATOM 875 C CA . MET A 1 113 ? 9.885 11.692 -20.036 1.00 88.69 113 MET A CA 1
ATOM 876 C C . MET A 1 113 ? 9.997 12.290 -21.437 1.00 88.69 113 MET A C 1
ATOM 878 O O . MET A 1 113 ? 11.017 12.116 -22.100 1.00 88.69 113 MET A O 1
ATOM 882 N N . HIS A 1 114 ? 8.970 13.010 -21.876 1.00 90.62 114 HIS A N 1
ATOM 883 C CA . HIS A 1 114 ? 8.948 13.768 -23.122 1.00 90.62 114 HIS A CA 1
ATOM 884 C C . HIS A 1 114 ? 8.943 15.270 -22.834 1.00 90.62 114 HIS A C 1
ATOM 886 O O . HIS A 1 114 ? 8.140 15.758 -22.038 1.00 90.62 114 HIS A O 1
ATOM 892 N N . CYS A 1 115 ? 9.813 16.025 -23.502 1.00 92.19 115 CYS A N 1
ATOM 893 C CA . CYS A 1 115 ? 9.849 17.479 -23.397 1.00 92.19 115 CYS A CA 1
ATOM 894 C C . CYS A 1 115 ? 8.892 18.164 -24.388 1.00 92.19 115 CYS A C 1
ATOM 896 O O . CYS A 1 115 ? 9.114 18.150 -25.602 1.00 92.19 115 CYS A O 1
ATOM 898 N N . ASN A 1 116 ? 7.895 18.869 -23.845 1.00 92.75 116 ASN A N 1
ATOM 899 C CA . ASN A 1 116 ? 6.896 19.640 -24.593 1.00 92.75 116 ASN A CA 1
ATOM 900 C C . ASN A 1 116 ? 7.348 21.077 -24.924 1.00 92.75 116 ASN A C 1
ATOM 902 O O . ASN A 1 116 ? 6.571 21.863 -25.467 1.00 92.75 116 ASN A O 1
ATOM 906 N N . ASN A 1 117 ? 8.581 21.470 -24.581 1.00 91.81 117 ASN A N 1
ATOM 907 C CA . ASN A 1 117 ? 9.074 22.822 -24.850 1.00 91.81 117 ASN A CA 1
ATOM 908 C C . ASN A 1 117 ? 9.194 23.071 -26.371 1.00 91.81 117 ASN A C 1
ATOM 910 O O . ASN A 1 117 ? 9.925 22.326 -27.035 1.00 91.81 117 ASN A O 1
ATOM 914 N N . PRO A 1 118 ? 8.532 24.093 -26.947 1.00 90.25 118 PRO A N 1
ATOM 915 C CA . PRO A 1 118 ? 8.663 24.402 -28.372 1.00 90.25 118 PRO A CA 1
ATOM 916 C C . PRO A 1 118 ? 10.099 24.766 -28.767 1.00 90.25 118 PRO A C 1
ATOM 918 O O . PRO A 1 118 ? 10.543 24.360 -29.836 1.00 90.25 118 PRO A O 1
ATOM 921 N N . ASP A 1 119 ? 10.856 25.416 -27.878 1.00 90.81 119 ASP A N 1
ATOM 922 C CA . ASP A 1 119 ? 12.233 25.866 -28.138 1.00 90.81 119 ASP A CA 1
ATOM 923 C C . ASP A 1 119 ? 13.292 24.767 -27.910 1.00 90.81 119 ASP A C 1
ATOM 925 O O . ASP A 1 119 ? 14.483 25.045 -27.757 1.00 90.81 119 ASP A O 1
ATOM 929 N N . HIS A 1 120 ? 12.873 23.502 -27.829 1.00 90.12 120 HIS A N 1
ATOM 930 C CA . HIS A 1 120 ? 13.788 22.384 -27.634 1.00 90.12 120 HIS A CA 1
ATOM 931 C C . HIS A 1 120 ? 14.661 22.157 -28.876 1.00 90.12 120 HIS A C 1
ATOM 933 O O . HIS A 1 120 ? 14.175 21.845 -29.963 1.00 90.12 120 HIS A O 1
ATOM 939 N N . ASP A 1 121 ? 15.973 22.251 -28.681 1.00 90.25 121 ASP A N 1
ATOM 940 C CA . ASP A 1 121 ? 16.974 22.047 -29.723 1.00 90.25 121 ASP A CA 1
ATOM 941 C C . ASP A 1 121 ? 17.245 20.550 -29.942 1.00 90.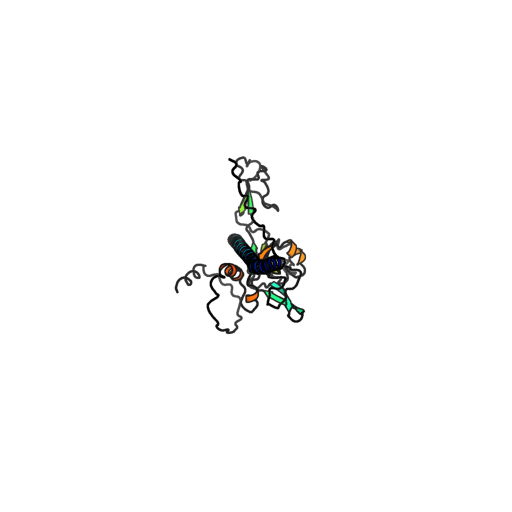25 121 ASP A C 1
ATOM 943 O O . ASP A 1 121 ? 18.050 19.933 -29.241 1.00 90.25 121 ASP A O 1
ATOM 947 N N . GLU A 1 122 ? 16.579 19.965 -30.939 1.00 87.69 122 GLU A N 1
ATOM 948 C CA . GLU A 1 122 ? 16.713 18.544 -31.304 1.00 87.69 122 GLU A CA 1
ATOM 949 C C . GLU A 1 122 ? 18.122 18.165 -31.790 1.00 87.69 122 GLU A C 1
ATOM 951 O O . GLU A 1 122 ? 18.467 16.986 -31.824 1.00 87.69 122 GLU A O 1
ATOM 956 N N . SER A 1 123 ? 18.980 19.143 -32.113 1.00 88.19 123 SER A N 1
ATOM 957 C CA . SER A 1 123 ? 20.381 18.867 -32.453 1.00 88.19 123 SER A CA 1
ATOM 958 C C . SER A 1 123 ? 21.250 18.561 -31.228 1.00 88.19 123 SER A C 1
ATOM 960 O O . SER A 1 123 ? 22.299 17.929 -31.361 1.00 88.19 123 SER A O 1
ATOM 962 N N . LYS A 1 124 ? 20.822 18.991 -30.032 1.00 87.00 124 LYS A N 1
ATOM 963 C CA . LYS A 1 124 ? 21.560 18.815 -28.769 1.00 87.00 124 LYS A CA 1
ATOM 964 C C . LYS A 1 124 ? 21.124 17.591 -27.966 1.00 87.00 124 LYS A C 1
ATOM 966 O O . LYS A 1 124 ? 21.833 17.197 -27.043 1.00 87.00 124 LYS A O 1
ATOM 971 N N . GLY A 1 125 ? 19.989 16.987 -28.303 1.00 87.44 125 GLY A N 1
ATOM 972 C CA . GLY A 1 125 ? 19.496 15.775 -27.657 1.00 87.44 125 GLY A CA 1
ATOM 973 C C . GLY A 1 125 ? 18.068 15.436 -28.067 1.00 87.44 125 GLY A C 1
ATOM 974 O O . GLY A 1 125 ? 17.410 16.209 -28.756 1.00 87.44 125 GLY A O 1
ATOM 975 N N . SER A 1 126 ? 17.596 14.264 -27.645 1.00 88.69 126 SER A N 1
ATOM 976 C CA . SER A 1 126 ? 16.209 13.837 -27.852 1.00 88.69 126 SER A CA 1
ATOM 977 C C . SER A 1 126 ? 15.264 14.555 -26.885 1.00 88.69 126 SER A C 1
ATOM 979 O O . SER A 1 126 ? 15.641 14.851 -25.750 1.00 88.69 126 SER A O 1
ATOM 981 N N . ARG A 1 127 ? 14.015 14.771 -27.317 1.00 90.50 127 ARG A N 1
ATOM 982 C CA . ARG A 1 127 ? 12.915 15.184 -26.427 1.00 90.50 127 ARG A CA 1
ATOM 983 C C . ARG A 1 127 ? 12.539 14.085 -25.439 1.00 90.50 127 ARG A C 1
ATOM 985 O O . ARG A 1 127 ? 12.012 14.400 -24.376 1.00 90.50 127 ARG A O 1
ATOM 992 N N . ASP A 1 128 ? 12.817 12.839 -25.808 1.00 89.88 128 ASP A N 1
ATOM 993 C CA . ASP A 1 128 ? 12.535 11.641 -25.030 1.00 89.88 128 ASP A CA 1
ATOM 994 C C . ASP A 1 128 ? 13.774 11.257 -24.224 1.00 89.88 128 ASP A C 1
ATOM 996 O O . ASP A 1 128 ? 14.845 11.029 -24.795 1.00 89.88 128 ASP A O 1
ATOM 1000 N N . TYR A 1 129 ? 13.636 11.175 -22.905 1.00 87.19 129 TYR A N 1
ATOM 1001 C CA . TYR A 1 129 ? 14.723 10.833 -21.991 1.00 87.19 129 TYR A CA 1
ATOM 1002 C C . TYR A 1 129 ? 14.227 9.961 -20.832 1.00 87.19 129 TYR A C 1
ATOM 1004 O O . TYR A 1 129 ? 13.037 9.915 -20.524 1.00 87.19 129 TYR A O 1
ATOM 1012 N N . GLU A 1 130 ? 15.132 9.214 -20.200 1.00 83.81 130 GLU A N 1
ATOM 1013 C CA . GLU A 1 130 ? 14.764 8.361 -19.067 1.00 83.81 130 GLU A CA 1
ATOM 1014 C C . GLU A 1 130 ? 14.388 9.206 -17.844 1.00 83.81 130 GLU A C 1
ATOM 1016 O O . GLU A 1 130 ? 15.039 10.205 -17.545 1.00 83.81 130 GLU A O 1
ATOM 1021 N N . ARG A 1 131 ? 13.335 8.788 -17.129 1.00 80.44 131 ARG A N 1
ATOM 1022 C CA . ARG A 1 131 ? 12.881 9.446 -15.896 1.00 80.44 131 ARG A CA 1
ATOM 1023 C C . ARG A 1 131 ? 13.917 9.337 -14.762 1.00 80.44 131 ARG A C 1
ATOM 1025 O O . ARG A 1 131 ? 14.050 10.261 -13.971 1.00 80.44 131 ARG A O 1
ATOM 1032 N N . GLY A 1 132 ? 14.656 8.230 -14.688 1.00 73.38 132 GLY A N 1
ATOM 1033 C CA . GLY A 1 132 ? 15.505 7.940 -13.528 1.00 73.38 132 GLY A CA 1
ATOM 1034 C C . GLY A 1 132 ? 14.676 7.811 -12.244 1.00 73.38 132 GLY A C 1
ATOM 1035 O O . GLY A 1 132 ? 13.532 7.363 -12.297 1.00 73.38 132 GLY A O 1
ATOM 1036 N N . ASP A 1 133 ? 15.249 8.227 -11.114 1.00 67.50 133 ASP A N 1
ATOM 1037 C CA . ASP A 1 133 ? 14.631 8.099 -9.783 1.00 67.50 133 ASP A CA 1
ATOM 1038 C C . ASP A 1 133 ? 13.703 9.274 -9.411 1.00 67.50 133 ASP A C 1
ATOM 1040 O O . ASP A 1 133 ? 12.978 9.218 -8.417 1.00 67.50 133 ASP A O 1
ATOM 1044 N N . GLU A 1 134 ? 13.722 10.365 -10.183 1.00 63.53 134 GLU A N 1
ATOM 1045 C CA . GLU A 1 134 ? 12.903 11.552 -9.921 1.00 63.53 134 GLU A CA 1
ATOM 1046 C C . GLU A 1 134 ? 11.493 11.405 -10.516 1.00 63.53 134 GLU A C 1
ATOM 1048 O O . GLU A 1 134 ? 11.318 10.904 -11.622 1.00 63.53 134 GLU A O 1
ATOM 1053 N N . ALA A 1 135 ? 10.456 11.898 -9.829 1.00 62.34 135 ALA A N 1
ATOM 1054 C CA . ALA A 1 135 ? 9.075 11.779 -10.319 1.00 62.34 135 ALA A CA 1
ATOM 1055 C C . ALA A 1 135 ? 8.828 12.554 -11.635 1.00 62.34 135 ALA A C 1
ATOM 1057 O O . ALA A 1 135 ? 8.184 12.039 -12.553 1.00 62.34 135 ALA A O 1
ATOM 1058 N N . PHE A 1 136 ? 9.340 13.788 -11.723 1.00 80.50 136 PHE A N 1
ATOM 1059 C CA . PHE A 1 136 ? 9.251 14.672 -12.895 1.00 80.50 136 PHE A CA 1
ATOM 1060 C C . PHE A 1 136 ? 10.549 15.487 -13.047 1.00 80.50 136 PHE A C 1
ATOM 1062 O O . PHE A 1 136 ? 10.561 16.685 -12.747 1.00 80.50 136 PHE A O 1
ATOM 1069 N N . PRO A 1 137 ? 11.655 14.859 -13.482 1.00 85.44 137 PRO A N 1
ATOM 1070 C CA . PRO A 1 137 ? 12.908 15.570 -13.721 1.00 85.44 137 PRO A CA 1
ATOM 1071 C C . PRO A 1 137 ? 12.748 16.589 -14.862 1.00 85.44 137 PRO A C 1
ATOM 1073 O O . PRO A 1 137 ? 12.104 16.270 -15.872 1.00 85.44 137 PRO A O 1
ATOM 1076 N N . PRO A 1 138 ? 13.347 17.792 -14.767 1.00 88.69 138 PRO A N 1
ATOM 1077 C CA . PRO A 1 138 ? 13.367 18.735 -15.881 1.00 88.69 138 PRO A CA 1
ATOM 1078 C C . PRO A 1 138 ? 14.118 18.146 -17.082 1.00 88.69 138 PRO A C 1
ATOM 1080 O O . PRO A 1 138 ? 14.973 17.272 -16.941 1.00 88.69 138 PRO A O 1
ATOM 1083 N N . CYS A 1 139 ? 13.820 18.642 -18.283 1.00 90.38 139 CYS A N 1
ATOM 1084 C CA . CYS A 1 139 ? 14.479 18.174 -19.499 1.00 90.38 139 CYS A CA 1
ATOM 1085 C C . CYS A 1 139 ? 16.001 18.411 -19.418 1.00 90.38 139 CYS A C 1
ATOM 1087 O O . CYS A 1 139 ? 16.417 19.561 -19.251 1.00 90.38 139 CYS A O 1
ATOM 1089 N N . PRO A 1 140 ? 16.851 17.387 -19.614 1.00 90.06 140 PRO A N 1
ATOM 1090 C CA . PRO A 1 140 ? 18.301 17.526 -19.472 1.00 90.06 140 PRO A CA 1
ATOM 1091 C C . PRO A 1 140 ? 18.942 18.399 -20.563 1.00 90.06 140 PRO A C 1
ATOM 1093 O O . PRO A 1 140 ? 20.039 18.914 -20.371 1.00 90.06 140 PRO A O 1
ATOM 1096 N N . VAL A 1 141 ? 18.267 18.585 -21.704 1.00 90.94 141 VAL A N 1
ATOM 1097 C CA . VAL A 1 141 ? 18.785 19.352 -22.851 1.00 90.94 141 VAL A CA 1
ATOM 1098 C C . VAL A 1 141 ? 18.515 20.850 -22.700 1.00 90.94 141 VAL A C 1
ATOM 1100 O O . VAL A 1 141 ? 19.396 21.670 -22.949 1.00 90.94 141 VAL A O 1
ATOM 1103 N N . CYS A 1 142 ? 17.291 21.219 -22.311 1.00 90.94 142 CYS A N 1
ATOM 1104 C CA . CYS A 1 142 ? 16.843 22.617 -22.284 1.00 90.94 142 CYS A CA 1
ATOM 1105 C C . CYS A 1 142 ? 16.446 23.132 -20.892 1.00 90.94 142 CYS A C 1
ATOM 1107 O O . CYS A 1 142 ? 16.085 24.298 -20.761 1.00 90.94 142 CYS A O 1
ATOM 1109 N N . GLY A 1 143 ? 16.480 22.285 -19.859 1.00 89.75 143 GLY A N 1
ATOM 1110 C CA . GLY A 1 143 ? 16.113 22.639 -18.484 1.00 89.75 143 GLY A CA 1
ATOM 1111 C C . GLY A 1 143 ? 14.622 22.923 -18.274 1.00 89.75 143 GLY A C 1
ATOM 1112 O O . GLY A 1 143 ? 14.235 23.389 -17.206 1.00 89.75 143 GLY A O 1
ATOM 1113 N N . SER A 1 144 ? 13.775 22.680 -19.280 1.00 90.06 144 SER A N 1
ATOM 1114 C CA . SER A 1 144 ? 12.341 22.951 -19.181 1.00 90.06 144 SER A CA 1
ATOM 1115 C C . SER A 1 144 ? 11.659 21.992 -18.208 1.00 90.06 144 SER A C 1
ATOM 1117 O O . SER A 1 144 ? 11.898 20.787 -18.246 1.00 90.06 144 SER A O 1
ATOM 1119 N N . THR A 1 145 ? 10.761 22.525 -17.383 1.00 90.12 145 THR A N 1
ATOM 1120 C CA . THR A 1 145 ? 9.842 21.753 -16.534 1.00 90.12 145 THR A CA 1
ATOM 1121 C C . THR A 1 145 ? 8.539 21.393 -17.253 1.00 90.12 145 THR A C 1
ATOM 1123 O O . THR A 1 145 ? 7.707 20.691 -16.687 1.00 90.12 145 THR A O 1
ATOM 1126 N N . ASN A 1 146 ? 8.346 21.853 -18.498 1.00 91.06 146 ASN A N 1
ATOM 1127 C CA . ASN A 1 146 ? 7.213 21.458 -19.333 1.00 91.06 146 ASN A CA 1
ATOM 1128 C C . ASN A 1 146 ? 7.486 20.081 -19.952 1.00 91.06 146 ASN A C 1
ATOM 1130 O O . ASN A 1 146 ? 7.898 19.959 -21.111 1.00 91.06 146 ASN A O 1
ATOM 1134 N N . VAL A 1 147 ? 7.338 19.055 -19.121 1.00 90.25 147 VAL A N 1
ATOM 1135 C CA . VAL A 1 147 ? 7.664 17.665 -19.431 1.00 90.25 147 VAL A CA 1
ATOM 1136 C C . VAL A 1 147 ? 6.491 16.774 -19.048 1.00 90.25 147 VAL A C 1
ATOM 1138 O O . VAL A 1 147 ? 5.772 17.057 -18.090 1.00 90.25 147 VAL A O 1
ATOM 1141 N N . GLU A 1 148 ? 6.298 15.690 -19.785 1.00 88.69 148 GLU A N 1
ATOM 1142 C CA . GLU A 1 148 ? 5.244 14.717 -19.515 1.00 88.69 148 GLU A CA 1
ATOM 1143 C C . GLU A 1 148 ? 5.788 13.295 -19.523 1.00 88.69 148 GLU A C 1
ATOM 1145 O O . GLU A 1 148 ? 6.756 12.992 -20.213 1.00 88.69 148 GLU A O 1
ATOM 1150 N N . ALA A 1 149 ? 5.164 12.415 -18.747 1.00 84.62 149 ALA A N 1
ATOM 1151 C CA . ALA A 1 149 ? 5.522 11.007 -18.728 1.00 84.62 149 ALA A CA 1
ATOM 1152 C C . ALA A 1 149 ? 4.710 10.253 -19.784 1.00 84.62 149 ALA A C 1
ATOM 1154 O O . ALA A 1 149 ? 3.479 10.305 -19.770 1.00 84.62 149 ALA A O 1
ATOM 1155 N N . ARG A 1 150 ? 5.391 9.522 -20.668 1.00 84.00 150 ARG A N 1
ATOM 1156 C CA . ARG A 1 150 ? 4.782 8.667 -21.692 1.00 84.00 150 ARG A CA 1
ATOM 1157 C C . ARG A 1 150 ? 5.231 7.213 -21.517 1.00 84.00 150 ARG A C 1
ATOM 1159 O O . ARG A 1 150 ? 6.385 6.988 -21.146 1.00 84.00 150 ARG A O 1
ATOM 1166 N N . PRO A 1 151 ? 4.369 6.220 -21.788 1.00 79.06 151 PRO A N 1
ATOM 1167 C CA . PRO A 1 151 ? 4.794 4.825 -21.851 1.00 79.06 151 PRO A CA 1
ATOM 1168 C C . PRO A 1 151 ? 5.838 4.643 -22.951 1.00 79.06 151 PRO A C 1
ATOM 1170 O O . PRO A 1 151 ? 5.654 5.145 -24.058 1.00 79.06 151 PRO A O 1
ATOM 1173 N N . LYS A 1 152 ? 6.933 3.935 -22.662 1.00 76.00 152 LYS A N 1
ATOM 1174 C CA . LYS A 1 152 ? 7.961 3.620 -23.660 1.00 76.00 152 LYS A CA 1
ATOM 1175 C C . LYS A 1 152 ? 7.374 2.753 -24.764 1.00 76.00 152 LYS A C 1
ATOM 1177 O O . LYS A 1 152 ? 6.745 1.745 -24.472 1.00 76.00 152 LYS A O 1
ATOM 1182 N N . GLU A 1 153 ? 7.598 3.139 -26.017 1.00 70.94 153 GLU A N 1
ATOM 1183 C CA . GLU A 1 153 ? 7.237 2.342 -27.188 1.00 70.94 153 GLU A CA 1
ATOM 1184 C C . GLU A 1 153 ? 8.502 1.724 -27.818 1.00 70.94 153 GLU A C 1
ATOM 1186 O O . GLU A 1 153 ? 9.481 2.443 -28.039 1.00 70.94 153 GLU A O 1
ATOM 1191 N N . PRO A 1 154 ? 8.523 0.409 -28.117 1.00 75.12 154 PRO A N 1
ATOM 1192 C CA . PRO A 1 154 ? 7.519 -0.591 -27.745 1.00 75.12 154 PRO A CA 1
ATOM 1193 C C . PRO A 1 154 ? 7.420 -0.749 -26.221 1.00 75.12 154 PRO A C 1
ATOM 1195 O O . PRO A 1 154 ? 8.408 -0.539 -25.514 1.00 75.12 154 PRO A O 1
ATOM 1198 N N . LEU A 1 155 ? 6.230 -1.127 -25.739 1.00 69.00 155 LEU A N 1
ATOM 1199 C CA . LEU A 1 155 ? 5.955 -1.307 -24.314 1.00 69.00 155 LEU A CA 1
ATOM 1200 C C . LEU A 1 155 ? 6.999 -2.231 -23.682 1.00 69.00 155 LEU A C 1
ATOM 1202 O O . LEU A 1 155 ? 7.112 -3.404 -24.035 1.00 69.00 155 LEU A O 1
ATOM 1206 N N . SER A 1 156 ? 7.769 -1.682 -22.747 1.00 64.88 156 SER A N 1
ATOM 1207 C CA . SER A 1 156 ? 8.728 -2.424 -21.931 1.00 64.88 156 SER A CA 1
ATOM 1208 C C . SER A 1 156 ? 8.315 -2.331 -20.472 1.00 64.88 156 SER A C 1
ATOM 1210 O O . SER A 1 156 ? 7.905 -1.259 -20.033 1.00 64.88 156 SER A O 1
ATOM 1212 N N . GLN A 1 157 ? 8.441 -3.423 -19.727 1.00 64.38 157 GLN A N 1
ATOM 1213 C CA . GLN A 1 157 ? 8.142 -3.442 -18.297 1.00 64.38 157 GLN A CA 1
ATOM 1214 C C . GLN A 1 157 ? 9.079 -2.521 -17.509 1.00 64.38 157 GLN A C 1
ATOM 1216 O O . GLN A 1 157 ? 10.259 -2.390 -17.857 1.00 64.38 157 GLN A O 1
ATOM 1221 N N . ASP A 1 158 ? 8.551 -1.881 -16.467 1.00 68.81 158 ASP A N 1
ATOM 1222 C CA . ASP A 1 158 ? 9.392 -1.273 -15.443 1.00 68.81 158 ASP A CA 1
ATOM 1223 C C . ASP A 1 158 ? 10.108 -2.371 -14.633 1.00 68.81 158 ASP A C 1
ATOM 1225 O O . ASP A 1 158 ? 9.704 -3.536 -14.646 1.00 68.81 158 ASP A O 1
ATOM 1229 N N . THR A 1 159 ? 11.202 -2.034 -13.954 1.00 75.81 159 THR A N 1
ATOM 1230 C CA . THR A 1 159 ? 11.941 -2.997 -13.120 1.00 75.81 159 THR A CA 1
ATOM 1231 C C . THR A 1 159 ? 11.331 -3.154 -11.731 1.00 75.81 159 THR A C 1
ATOM 1233 O O . THR A 1 159 ? 11.768 -4.012 -10.973 1.00 75.81 159 THR A O 1
ATOM 1236 N N . LYS A 1 160 ? 10.338 -2.329 -11.385 1.00 84.56 160 LYS A N 1
ATOM 1237 C CA . LYS A 1 160 ? 9.674 -2.324 -10.080 1.00 84.56 160 LYS A CA 1
ATOM 1238 C C . LYS A 1 160 ? 8.302 -2.988 -10.147 1.00 84.56 160 LYS A C 1
ATOM 1240 O O . LYS A 1 160 ? 7.563 -2.833 -11.119 1.00 84.56 160 LYS A O 1
ATOM 1245 N N . ILE A 1 161 ? 7.957 -3.691 -9.076 1.00 88.94 161 ILE A N 1
ATOM 1246 C CA . ILE A 1 161 ? 6.629 -4.255 -8.846 1.00 88.94 161 ILE A CA 1
ATOM 1247 C C . ILE A 1 161 ? 5.857 -3.303 -7.940 1.00 88.94 161 ILE A C 1
ATOM 1249 O O . ILE A 1 161 ? 6.372 -2.834 -6.922 1.00 88.94 161 ILE A O 1
ATOM 1253 N N . VAL A 1 162 ? 4.603 -3.050 -8.300 1.00 90.50 162 VAL A N 1
ATOM 1254 C CA . VAL A 1 162 ? 3.621 -2.411 -7.429 1.00 90.50 162 VAL A CA 1
ATOM 1255 C C . VAL A 1 162 ? 2.807 -3.508 -6.753 1.00 90.50 162 VAL A C 1
ATOM 1257 O O . VAL A 1 162 ? 2.205 -4.346 -7.423 1.00 90.50 162 VAL A O 1
ATOM 1260 N N . ARG A 1 163 ? 2.786 -3.493 -5.420 1.00 92.25 163 ARG A N 1
ATOM 1261 C CA . ARG A 1 163 ? 2.008 -4.406 -4.578 1.00 92.25 163 ARG A CA 1
ATOM 1262 C C . ARG A 1 163 ? 0.990 -3.625 -3.775 1.00 92.25 163 ARG A C 1
ATOM 1264 O O . ARG A 1 163 ? 1.356 -2.768 -2.968 1.00 92.25 163 ARG A O 1
ATOM 1271 N N . TYR A 1 164 ? -0.276 -3.976 -3.946 1.00 90.88 164 TYR A N 1
ATOM 1272 C CA . TYR A 1 164 ? -1.332 -3.600 -3.015 1.00 90.88 164 TYR A CA 1
ATOM 1273 C C . TYR A 1 164 ? -1.633 -4.782 -2.107 1.00 90.88 164 TYR A C 1
ATOM 1275 O O . TYR A 1 164 ? -1.759 -5.904 -2.589 1.00 90.88 164 TYR A O 1
ATOM 1283 N N . PHE A 1 165 ? -1.729 -4.551 -0.801 1.00 90.56 165 PHE A N 1
ATOM 1284 C CA . PHE A 1 165 ? -1.969 -5.628 0.156 1.00 90.56 165 PHE A CA 1
ATOM 1285 C C . PHE A 1 165 ? -2.665 -5.151 1.425 1.00 90.56 165 PHE A C 1
ATOM 1287 O O . PHE A 1 165 ? -2.567 -3.986 1.811 1.00 90.56 165 PHE A O 1
ATOM 1294 N N . ILE A 1 166 ? -3.357 -6.069 2.090 1.00 87.62 166 ILE A N 1
ATOM 1295 C CA . ILE A 1 166 ? -4.015 -5.812 3.368 1.00 87.62 166 ILE A CA 1
ATOM 1296 C C . ILE A 1 166 ? -3.003 -6.008 4.495 1.00 87.62 166 ILE A C 1
ATOM 1298 O O . ILE A 1 166 ? -2.285 -7.006 4.539 1.00 87.62 166 ILE A O 1
ATOM 1302 N N . GLY A 1 167 ? -2.966 -5.060 5.426 1.00 89.44 167 GLY A N 1
ATOM 1303 C CA . GLY A 1 167 ? -2.119 -5.108 6.610 1.00 89.44 167 GLY A CA 1
ATOM 1304 C C . GLY A 1 167 ? -2.823 -4.559 7.845 1.00 89.44 167 GLY A C 1
ATOM 1305 O O . GLY A 1 167 ? -3.832 -3.868 7.760 1.00 89.44 167 GLY A O 1
ATOM 1306 N N . LEU A 1 168 ? -2.270 -4.856 9.011 1.00 87.88 168 LEU A N 1
ATOM 1307 C CA . LEU A 1 168 ? -2.635 -4.235 10.284 1.00 87.88 168 LEU A CA 1
ATOM 1308 C C . LEU A 1 168 ? -2.169 -2.773 10.321 1.00 87.88 168 LEU A C 1
ATOM 1310 O O . LEU A 1 168 ? -1.045 -2.471 9.924 1.00 87.88 168 LEU A O 1
ATOM 1314 N N . LYS A 1 169 ? -3.012 -1.881 10.847 1.00 85.94 169 LYS A N 1
ATOM 1315 C CA . LYS A 1 169 ? -2.762 -0.435 10.984 1.00 85.94 169 LYS A CA 1
ATOM 1316 C C . LYS A 1 169 ? -1.480 -0.108 11.762 1.00 85.94 169 LYS A C 1
ATOM 1318 O O . LYS A 1 169 ? -0.759 0.823 11.415 1.00 85.94 169 LYS A O 1
ATOM 1323 N N . ASP A 1 170 ? -1.234 -0.841 12.837 1.00 88.44 170 ASP A N 1
ATOM 1324 C CA . ASP A 1 170 ? -0.005 -0.901 13.619 1.00 88.44 170 ASP A CA 1
ATOM 1325 C C . ASP A 1 170 ? 0.640 -2.275 13.359 1.00 88.44 170 ASP A C 1
ATOM 1327 O O . ASP A 1 170 ? 0.320 -3.259 14.028 1.00 88.44 170 ASP A O 1
ATOM 1331 N N . PRO A 1 171 ? 1.555 -2.384 12.385 1.00 87.81 171 PRO A N 1
ATOM 1332 C CA . PRO A 1 171 ? 2.152 -3.665 12.018 1.00 87.81 171 PRO A CA 1
ATOM 1333 C C . PRO A 1 171 ? 3.088 -4.233 13.096 1.00 87.81 171 PRO A C 1
ATOM 1335 O O . PRO A 1 171 ? 3.591 -5.341 12.939 1.00 87.81 171 PRO A O 1
ATOM 1338 N N . THR A 1 172 ? 3.357 -3.486 14.175 1.00 88.38 172 THR A N 1
ATOM 1339 C CA . THR A 1 172 ? 4.246 -3.921 15.266 1.00 88.38 172 THR A CA 1
ATOM 1340 C C . THR A 1 172 ? 3.520 -4.660 16.381 1.00 88.38 172 THR A C 1
ATOM 1342 O O . THR A 1 172 ? 4.167 -5.262 17.241 1.00 88.38 172 THR A O 1
ATOM 1345 N N . LYS A 1 173 ? 2.186 -4.623 16.381 1.00 85.38 173 LYS A N 1
ATOM 1346 C CA . LYS A 1 173 ? 1.361 -5.244 17.414 1.00 85.38 173 LYS A CA 1
ATOM 1347 C C . LYS A 1 173 ? 0.452 -6.303 16.804 1.00 85.38 173 LYS A C 1
ATOM 1349 O O . LYS A 1 173 ? -0.105 -6.063 15.733 1.00 85.38 173 LYS A O 1
ATOM 1354 N N . PRO A 1 174 ? 0.261 -7.449 17.477 1.00 82.50 174 PRO A N 1
ATOM 1355 C CA . PRO A 1 174 ? -0.768 -8.391 17.073 1.00 82.50 174 PRO A CA 1
ATOM 1356 C C . PRO A 1 174 ? -2.155 -7.762 17.251 1.00 82.50 174 PRO A C 1
ATOM 1358 O O . PRO A 1 174 ? -2.351 -6.883 18.096 1.00 82.50 174 PRO A O 1
ATOM 1361 N N . ARG A 1 175 ? -3.112 -8.217 16.446 1.00 78.75 175 ARG A N 1
ATOM 1362 C CA . ARG A 1 175 ? -4.528 -7.849 16.572 1.00 78.75 175 ARG A CA 1
ATOM 1363 C C . ARG A 1 175 ? -5.217 -8.737 17.612 1.00 78.75 175 ARG A C 1
ATOM 1365 O O . ARG A 1 175 ? -4.829 -9.887 17.747 1.00 78.75 175 ARG A O 1
ATOM 1372 N N . ASP A 1 176 ? -6.216 -8.248 18.338 1.00 75.44 176 ASP A N 1
ATOM 1373 C CA . ASP A 1 176 ? -7.026 -9.087 19.242 1.00 75.44 176 ASP A CA 1
ATOM 1374 C C . ASP A 1 176 ? -8.111 -9.859 18.458 1.00 75.44 176 ASP A C 1
ATOM 1376 O O . ASP A 1 176 ? -8.646 -9.347 17.476 1.00 75.44 176 ASP A O 1
ATOM 1380 N N . TRP A 1 177 ? -8.415 -11.096 18.861 1.00 67.19 177 TRP A N 1
ATOM 1381 C CA . TRP A 1 177 ? -9.400 -11.981 18.218 1.00 67.19 177 TRP A CA 1
ATOM 1382 C C . TRP A 1 177 ? -10.855 -11.622 18.566 1.00 67.19 177 TRP A C 1
ATOM 1384 O O . TRP A 1 177 ? -11.772 -12.032 17.859 1.00 67.19 177 TRP A O 1
ATOM 1394 N N . VAL A 1 178 ? -11.100 -10.925 19.681 1.00 59.66 178 VAL A N 1
ATOM 1395 C CA . VAL A 1 178 ? -12.458 -10.743 20.226 1.00 59.66 178 VAL A CA 1
ATOM 1396 C C . VAL A 1 178 ? -13.113 -9.444 19.744 1.00 59.66 178 VAL A C 1
ATOM 1398 O O . VAL A 1 178 ? -12.693 -8.348 20.115 1.00 59.66 178 VAL A O 1
ATOM 1401 N N . ASP A 1 179 ? -14.210 -9.587 18.999 1.00 57.25 179 ASP A N 1
ATOM 1402 C CA . ASP A 1 179 ? -15.143 -8.511 18.658 1.00 57.25 179 ASP A CA 1
ATOM 1403 C C . ASP A 1 179 ? -16.182 -8.286 19.765 1.00 57.25 179 ASP A C 1
ATOM 1405 O O . ASP A 1 179 ? -16.960 -9.176 20.094 1.00 57.25 179 ASP A O 1
ATOM 1409 N N . GLU A 1 180 ? -16.196 -7.075 20.326 1.00 40.38 180 GLU A N 1
ATOM 1410 C CA . GLU A 1 180 ? -17.389 -6.223 20.481 1.00 40.38 180 GLU A CA 1
ATOM 1411 C C . GLU A 1 180 ? -16.939 -4.873 21.087 1.00 40.38 180 GLU A C 1
ATOM 1413 O O . GLU A 1 180 ? -16.633 -4.769 22.275 1.00 40.38 180 GLU A O 1
ATOM 1418 N N . GLY A 1 181 ? -16.860 -3.822 20.251 1.00 50.47 181 GLY A N 1
ATOM 1419 C CA . GLY A 1 181 ? -16.500 -2.450 20.670 1.00 50.47 181 GLY A CA 1
ATOM 1420 C C . GLY A 1 181 ? -15.339 -1.765 19.925 1.00 50.47 181 GLY A C 1
ATOM 1421 O O . GLY A 1 181 ? -14.963 -0.664 20.320 1.00 50.47 181 GLY A O 1
ATOM 1422 N N . ALA A 1 182 ? -14.824 -2.378 18.849 1.00 51.50 182 ALA A N 1
ATOM 1423 C CA . ALA A 1 182 ? -13.659 -1.979 18.038 1.00 51.50 182 ALA A CA 1
ATOM 1424 C C . ALA A 1 182 ? -12.340 -1.819 18.834 1.00 51.50 182 ALA A C 1
ATOM 1426 O O . ALA A 1 182 ? -12.021 -0.715 19.289 1.00 51.50 182 ALA A O 1
ATOM 1427 N N . PRO A 1 183 ? -11.533 -2.890 18.977 1.00 53.16 183 PRO A N 1
ATOM 1428 C CA . PRO A 1 183 ? -10.216 -2.807 19.598 1.00 53.16 183 PRO A CA 1
ATOM 1429 C C . PRO A 1 183 ? -9.152 -2.195 18.676 1.00 53.16 183 PRO A C 1
ATOM 1431 O O . PRO A 1 183 ? -9.213 -2.258 17.447 1.00 53.16 183 PRO A O 1
ATOM 1434 N N . GLU A 1 184 ? -8.152 -1.592 19.316 1.00 66.50 184 GLU A N 1
ATOM 1435 C CA . GLU A 1 184 ? 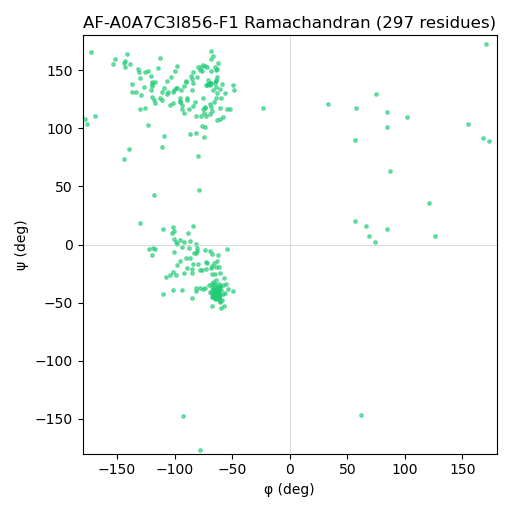-6.949 -1.020 18.719 1.00 66.50 184 GLU A CA 1
ATOM 1436 C C . GLU A 1 184 ? -6.280 -2.000 17.725 1.00 66.50 184 GLU A C 1
ATOM 1438 O O . GLU A 1 184 ? -6.057 -3.160 18.048 1.00 66.50 184 GLU A O 1
ATOM 1443 N N . ASN A 1 185 ? -5.916 -1.488 16.537 1.00 76.75 185 ASN A N 1
ATOM 1444 C CA . ASN A 1 185 ? -5.225 -2.166 15.421 1.00 76.75 185 ASN A CA 1
ATOM 1445 C C . ASN A 1 185 ? -6.077 -2.936 14.372 1.00 76.75 185 ASN A C 1
ATOM 1447 O O . ASN A 1 185 ? -5.924 -4.140 14.185 1.00 76.75 185 ASN A O 1
ATOM 1451 N N . GLY A 1 186 ? -6.945 -2.225 13.637 1.00 77.12 186 GLY A N 1
ATOM 1452 C CA . GLY A 1 186 ? -7.703 -2.771 12.493 1.00 77.12 186 GLY A CA 1
ATOM 1453 C C . GLY A 1 186 ? -6.908 -2.901 11.181 1.00 77.12 186 GLY A C 1
ATOM 1454 O O . GLY A 1 186 ? -5.721 -2.578 11.131 1.00 77.12 186 GLY A O 1
ATOM 1455 N N . PHE A 1 187 ? -7.576 -3.336 10.108 1.00 81.00 187 PHE A N 1
ATOM 1456 C CA . PHE A 1 187 ? -6.968 -3.527 8.784 1.00 81.00 187 PHE A CA 1
ATOM 1457 C C . PHE A 1 187 ? -6.948 -2.250 7.930 1.00 81.00 187 PHE A C 1
ATOM 1459 O O . PHE A 1 187 ? -7.864 -1.424 7.958 1.00 81.00 187 PHE A O 1
ATOM 1466 N N . VAL A 1 188 ? -5.889 -2.097 7.142 1.00 85.12 188 VAL A N 1
ATOM 1467 C CA . VAL A 1 188 ? -5.681 -1.008 6.185 1.00 85.12 188 VAL A CA 1
ATOM 1468 C C . VAL A 1 188 ? -5.088 -1.554 4.887 1.00 85.12 188 VAL A C 1
ATOM 1470 O O . VAL A 1 188 ? -4.433 -2.598 4.879 1.00 85.12 188 VAL A O 1
ATOM 1473 N N . LEU A 1 189 ? -5.312 -0.836 3.789 1.00 86.12 189 LEU A N 1
ATOM 1474 C CA . LEU A 1 189 ? -4.731 -1.147 2.494 1.00 86.12 189 LEU A CA 1
ATOM 1475 C C . LEU A 1 189 ? -3.391 -0.432 2.377 1.00 86.12 189 LEU A C 1
ATOM 1477 O O . LEU A 1 189 ? -3.314 0.794 2.504 1.00 86.12 189 LEU A O 1
ATOM 1481 N N . TYR A 1 190 ? -2.349 -1.201 2.107 1.00 91.00 190 TYR A N 1
ATOM 1482 C CA . TYR A 1 190 ? -1.022 -0.707 1.799 1.00 91.00 190 TYR A CA 1
ATOM 1483 C C . TYR A 1 190 ? -0.774 -0.715 0.296 1.00 91.00 190 TYR A C 1
ATOM 1485 O O . TYR A 1 190 ? -1.268 -1.583 -0.423 1.00 91.00 190 TYR A O 1
ATOM 1493 N N . ARG A 1 191 ? 0.054 0.229 -0.148 1.00 91.94 191 ARG A N 1
ATOM 1494 C CA . ARG A 1 191 ? 0.716 0.219 -1.452 1.00 91.94 191 ARG A CA 1
ATOM 1495 C C . ARG A 1 191 ? 2.219 0.242 -1.224 1.00 91.94 191 ARG A C 1
ATOM 1497 O O . ARG A 1 191 ? 2.720 1.056 -0.446 1.00 91.94 191 ARG A O 1
ATOM 1504 N N . ALA A 1 192 ? 2.930 -0.628 -1.920 1.00 90.75 192 ALA A N 1
ATOM 1505 C CA . ALA A 1 192 ? 4.381 -0.662 -1.958 1.00 90.75 192 ALA A CA 1
ATOM 1506 C C . ALA A 1 192 ? 4.850 -0.715 -3.410 1.00 90.75 192 ALA A C 1
ATOM 1508 O O . ALA A 1 192 ? 4.227 -1.363 -4.246 1.00 90.75 192 ALA A O 1
ATOM 1509 N N . GLU A 1 193 ? 5.954 -0.037 -3.694 1.00 89.62 193 GLU A N 1
ATOM 1510 C CA . GLU A 1 193 ? 6.636 -0.103 -4.980 1.00 89.62 193 GLU A CA 1
ATOM 1511 C C . GLU A 1 193 ? 8.090 -0.470 -4.710 1.00 89.62 193 GLU A C 1
ATOM 1513 O O . GLU A 1 193 ? 8.791 0.251 -3.998 1.00 89.62 193 GLU A O 1
ATOM 1518 N N . PHE A 1 194 ? 8.526 -1.620 -5.212 1.00 88.31 194 PHE A N 1
ATOM 1519 C CA . PHE A 1 194 ? 9.818 -2.196 -4.848 1.00 88.31 194 PHE A CA 1
ATOM 1520 C C . PHE A 1 194 ? 10.484 -2.888 -6.034 1.00 88.31 194 PHE A C 1
ATOM 1522 O O . PHE A 1 194 ? 9.827 -3.301 -6.987 1.00 88.31 194 PHE A O 1
ATOM 1529 N N . ASP A 1 195 ? 11.808 -3.003 -5.972 1.00 88.56 195 ASP A N 1
ATOM 1530 C CA . ASP A 1 195 ? 12.574 -3.837 -6.896 1.00 88.56 195 ASP A CA 1
ATOM 1531 C C . ASP A 1 195 ? 12.522 -5.289 -6.388 1.00 88.56 195 ASP A C 1
ATOM 1533 O O . ASP A 1 195 ? 12.906 -5.531 -5.241 1.00 88.56 195 ASP A O 1
ATOM 1537 N N . PRO A 1 196 ? 12.043 -6.264 -7.182 1.00 88.31 196 PRO A N 1
ATOM 1538 C CA . PRO A 1 196 ? 11.982 -7.657 -6.751 1.00 88.31 196 PRO A CA 1
ATOM 1539 C C . PRO A 1 196 ? 13.361 -8.247 -6.432 1.00 88.31 196 PRO A C 1
ATOM 1541 O O . PRO A 1 196 ? 13.438 -9.237 -5.714 1.00 88.31 196 PRO A O 1
ATOM 1544 N N . TYR A 1 197 ? 14.450 -7.650 -6.922 1.00 87.88 197 TYR A N 1
ATOM 1545 C CA . TYR A 1 197 ? 15.812 -8.096 -6.644 1.00 87.88 197 TYR A CA 1
ATOM 1546 C C . TYR A 1 197 ? 16.453 -7.416 -5.424 1.00 87.88 197 TYR A C 1
ATOM 1548 O O . TYR A 1 197 ? 17.612 -7.725 -5.119 1.00 87.88 197 TYR A O 1
ATOM 1556 N N . ASP A 1 198 ? 15.738 -6.538 -4.717 1.00 88.81 198 ASP A N 1
ATOM 1557 C CA . ASP A 1 198 ? 16.205 -5.931 -3.469 1.00 88.81 198 ASP A CA 1
ATOM 1558 C C . ASP A 1 198 ? 16.267 -6.972 -2.338 1.00 88.81 198 ASP A C 1
ATOM 1560 O O . ASP A 1 198 ? 15.248 -7.472 -1.858 1.00 88.81 198 ASP A O 1
ATOM 1564 N N . THR A 1 199 ? 17.486 -7.290 -1.899 1.00 88.44 199 THR A N 1
ATOM 1565 C CA . THR A 1 199 ? 17.746 -8.304 -0.868 1.00 88.44 199 THR A CA 1
ATOM 1566 C C . THR A 1 199 ? 17.346 -7.868 0.537 1.00 88.44 199 THR A C 1
ATOM 1568 O O . THR A 1 199 ? 17.279 -8.716 1.423 1.00 88.44 199 THR A O 1
ATOM 1571 N N . ASP A 1 200 ? 17.099 -6.574 0.757 1.00 90.31 200 ASP A N 1
ATOM 1572 C CA . ASP A 1 200 ? 16.592 -6.079 2.040 1.00 90.31 200 ASP A CA 1
ATOM 1573 C C . ASP A 1 200 ? 15.076 -6.307 2.174 1.00 90.31 200 ASP A C 1
ATOM 1575 O O . ASP A 1 200 ? 14.535 -6.232 3.279 1.00 90.31 200 ASP A O 1
ATOM 1579 N N . LEU A 1 201 ? 14.381 -6.573 1.061 1.00 88.75 201 LEU A N 1
ATOM 1580 C CA . LEU A 1 201 ? 12.931 -6.776 1.012 1.00 88.75 201 LEU A CA 1
ATOM 1581 C C . LEU A 1 201 ? 12.547 -8.224 0.720 1.00 88.75 201 LEU A C 1
ATOM 1583 O O . LEU A 1 201 ? 11.589 -8.728 1.314 1.00 88.75 201 LEU A O 1
ATOM 1587 N N . ILE A 1 202 ? 13.235 -8.870 -0.222 1.00 91.69 202 ILE A N 1
ATOM 1588 C CA . ILE A 1 202 ? 12.837 -10.168 -0.763 1.00 91.69 202 ILE A CA 1
ATOM 1589 C C . ILE A 1 202 ? 14.001 -11.152 -0.725 1.00 91.69 202 ILE A C 1
ATOM 1591 O O . ILE A 1 202 ? 15.099 -10.895 -1.227 1.00 91.69 202 ILE A O 1
ATOM 1595 N N . ASP A 1 203 ? 13.719 -12.324 -0.161 1.00 90.75 203 ASP A N 1
ATOM 1596 C CA . ASP A 1 203 ? 14.622 -13.463 -0.216 1.00 90.75 203 ASP A CA 1
ATOM 1597 C C . ASP A 1 203 ? 14.666 -14.060 -1.622 1.00 90.75 203 ASP A C 1
ATOM 1599 O O . ASP A 1 203 ? 13.709 -14.002 -2.396 1.00 90.75 203 ASP A O 1
ATOM 1603 N N . ARG A 1 204 ? 15.799 -14.678 -1.951 1.00 90.50 204 ARG A N 1
ATOM 1604 C CA . ARG A 1 204 ? 15.992 -15.359 -3.230 1.00 90.50 204 ARG A CA 1
ATOM 1605 C C . ARG A 1 204 ? 15.976 -16.859 -3.037 1.00 90.50 204 ARG A C 1
ATOM 1607 O O . ARG A 1 204 ? 16.556 -17.385 -2.085 1.00 90.50 204 ARG A O 1
ATOM 1614 N N . ASP A 1 205 ? 15.362 -17.546 -3.983 1.00 87.88 205 ASP A N 1
ATOM 1615 C CA . ASP A 1 205 ? 15.380 -18.992 -4.025 1.00 87.88 205 ASP A CA 1
ATOM 1616 C C . ASP A 1 205 ? 16.818 -19.488 -4.244 1.00 87.88 205 ASP A C 1
ATOM 1618 O O . ASP A 1 205 ? 17.520 -19.092 -5.176 1.00 87.88 205 ASP A O 1
ATOM 1622 N N . SER A 1 206 ? 17.271 -20.365 -3.349 1.00 85.50 206 SER A N 1
ATOM 1623 C CA . SER A 1 206 ? 18.655 -20.855 -3.338 1.00 85.50 206 SER A CA 1
ATOM 1624 C C . SER A 1 206 ? 19.042 -21.708 -4.556 1.00 85.50 206 SER A C 1
ATOM 1626 O O . SER A 1 206 ? 20.232 -21.930 -4.781 1.00 85.50 206 SER A O 1
ATOM 1628 N N . GLN A 1 207 ? 18.067 -22.204 -5.324 1.00 87.06 207 GLN A N 1
ATOM 1629 C CA . GLN A 1 207 ? 18.280 -23.097 -6.465 1.00 87.06 207 GLN A CA 1
ATOM 1630 C C . GLN A 1 207 ? 18.200 -22.358 -7.801 1.00 87.06 207 GLN A C 1
ATOM 1632 O O . GLN A 1 207 ? 18.978 -22.643 -8.711 1.00 87.06 207 GLN A O 1
ATOM 1637 N N . THR A 1 208 ? 17.268 -21.418 -7.921 1.00 86.06 208 THR A N 1
ATOM 1638 C CA . THR A 1 208 ? 16.986 -20.672 -9.155 1.00 86.06 208 THR A CA 1
ATOM 1639 C C . THR A 1 208 ? 17.596 -19.273 -9.149 1.00 86.06 208 THR A C 1
ATOM 1641 O O . THR A 1 208 ? 17.867 -18.724 -10.212 1.00 86.06 208 THR A O 1
ATOM 1644 N N . GLY A 1 209 ? 17.866 -18.704 -7.969 1.00 84.38 209 GLY A N 1
ATOM 1645 C CA . GLY A 1 209 ? 18.300 -17.316 -7.814 1.00 84.38 209 GLY A CA 1
ATOM 1646 C C . GLY A 1 209 ? 17.183 -16.291 -8.029 1.00 84.38 209 GLY A C 1
ATOM 1647 O O . GLY A 1 209 ? 17.454 -15.091 -7.947 1.00 84.38 209 GLY A O 1
ATOM 1648 N N . GLU A 1 210 ? 15.956 -16.753 -8.287 1.00 86.94 210 GLU A N 1
ATOM 1649 C CA . GLU A 1 210 ? 14.783 -15.913 -8.513 1.00 86.94 210 GLU A CA 1
ATOM 1650 C C . GLU A 1 210 ? 14.215 -15.374 -7.188 1.00 86.94 210 GLU A C 1
ATOM 1652 O O . GLU A 1 210 ? 14.358 -16.014 -6.140 1.00 86.94 210 GLU A O 1
ATOM 1657 N N . PRO A 1 211 ? 13.586 -14.190 -7.203 1.00 89.00 211 PRO A N 1
ATOM 1658 C CA . PRO A 1 211 ? 12.997 -13.591 -6.013 1.00 89.00 211 PRO A CA 1
ATOM 1659 C C . PRO A 1 211 ? 11.721 -14.320 -5.566 1.00 89.00 211 PRO A C 1
ATOM 1661 O O . PRO A 1 211 ? 10.858 -14.651 -6.379 1.00 89.00 211 PRO A O 1
ATOM 1664 N N . ILE A 1 212 ? 11.581 -14.534 -4.257 1.00 89.50 212 ILE A N 1
ATOM 1665 C CA . ILE A 1 212 ? 10.436 -15.215 -3.638 1.00 89.50 212 ILE A CA 1
ATOM 1666 C C . ILE A 1 212 ? 9.331 -14.187 -3.359 1.00 89.50 212 ILE A C 1
ATOM 1668 O O . ILE A 1 212 ? 9.327 -13.497 -2.340 1.00 89.50 212 ILE A O 1
ATOM 1672 N N . LEU A 1 213 ? 8.380 -14.057 -4.287 1.00 89.19 213 LEU A N 1
ATOM 1673 C CA . LEU A 1 213 ? 7.282 -13.081 -4.189 1.00 89.19 213 LEU A CA 1
ATOM 1674 C C . LEU A 1 213 ? 6.088 -13.575 -3.356 1.00 89.19 213 LEU A C 1
ATOM 1676 O O . LEU A 1 213 ? 5.238 -12.774 -2.939 1.00 89.19 213 LEU A O 1
ATOM 1680 N N . ASP A 1 214 ? 6.003 -14.877 -3.111 1.00 88.94 214 ASP A N 1
ATOM 1681 C CA . ASP A 1 214 ? 4.886 -15.570 -2.478 1.00 88.94 214 ASP A CA 1
ATOM 1682 C C . ASP A 1 214 ? 5.051 -15.782 -0.965 1.00 88.94 214 ASP A C 1
ATOM 1684 O O . ASP A 1 214 ? 4.143 -16.340 -0.354 1.00 88.94 214 ASP A O 1
ATOM 1688 N N . ASP A 1 215 ? 6.117 -15.263 -0.338 1.00 90.00 215 ASP A N 1
ATOM 1689 C CA . ASP A 1 215 ? 6.314 -15.373 1.116 1.00 90.00 215 ASP A CA 1
ATOM 1690 C C . ASP A 1 215 ? 5.089 -14.836 1.886 1.00 90.00 215 ASP A C 1
ATOM 1692 O O . ASP A 1 215 ? 4.791 -13.635 1.818 1.00 90.00 215 ASP A O 1
ATOM 1696 N N . PRO A 1 216 ? 4.376 -15.686 2.650 1.00 89.69 216 PRO A N 1
ATOM 1697 C CA . PRO A 1 216 ? 3.199 -15.262 3.392 1.00 89.69 216 PRO A CA 1
ATOM 1698 C C . PRO A 1 216 ? 3.527 -14.388 4.603 1.00 89.69 216 PRO A C 1
ATOM 1700 O O . PRO A 1 216 ? 2.643 -13.716 5.137 1.00 89.69 216 PRO A O 1
ATOM 1703 N N . ASN A 1 217 ? 4.787 -14.372 5.045 1.00 91.06 217 ASN A N 1
ATOM 1704 C CA . ASN A 1 217 ? 5.253 -13.571 6.170 1.00 91.06 217 ASN A CA 1
ATOM 1705 C C . ASN A 1 217 ? 6.008 -12.310 5.737 1.00 91.06 217 ASN A C 1
ATOM 1707 O O . ASN A 1 217 ? 6.557 -11.645 6.612 1.00 91.06 217 ASN A O 1
ATOM 1711 N N . PHE A 1 218 ? 6.012 -11.933 4.453 1.00 92.19 218 PHE A N 1
ATOM 1712 C CA . PHE A 1 218 ? 6.852 -10.835 3.953 1.00 92.19 218 PHE A CA 1
ATOM 1713 C C . PHE A 1 218 ? 6.737 -9.547 4.799 1.00 92.19 218 PHE A C 1
ATOM 1715 O O . PHE A 1 218 ? 7.736 -8.904 5.116 1.00 92.19 218 PHE A O 1
ATOM 1722 N N . PHE A 1 219 ? 5.521 -9.207 5.250 1.00 93.56 219 PHE A N 1
ATOM 1723 C CA . PHE A 1 219 ? 5.248 -7.971 5.989 1.00 93.56 219 PHE A CA 1
ATOM 1724 C C . PHE A 1 219 ? 5.501 -8.053 7.507 1.00 93.56 219 PHE A C 1
ATOM 1726 O O . PHE A 1 219 ? 5.768 -7.032 8.143 1.00 93.56 219 PHE A O 1
ATOM 1733 N N . TYR A 1 220 ? 5.447 -9.252 8.098 1.00 91.88 220 TYR A N 1
ATOM 1734 C CA . TYR A 1 220 ? 5.552 -9.476 9.553 1.00 91.88 220 TYR A CA 1
ATOM 1735 C C . TYR A 1 220 ? 6.773 -10.304 9.970 1.00 91.88 220 TYR A C 1
ATOM 1737 O O . TYR A 1 220 ? 7.009 -10.511 11.159 1.00 91.88 220 TYR A O 1
ATOM 1745 N N . GLY A 1 221 ? 7.540 -10.788 8.998 1.00 90.19 221 GLY A N 1
ATOM 1746 C CA . GLY A 1 221 ? 8.694 -11.649 9.184 1.00 90.19 221 GLY A CA 1
ATOM 1747 C C . GLY A 1 221 ? 10.004 -10.875 9.294 1.00 90.19 221 GLY A C 1
ATOM 1748 O O . GLY A 1 221 ? 10.066 -9.749 9.803 1.00 90.19 221 GLY A O 1
ATOM 1749 N N . GLN A 1 222 ? 11.068 -11.506 8.800 1.00 91.06 222 GLN A N 1
ATOM 1750 C CA . GLN A 1 222 ? 12.443 -11.016 8.899 1.00 91.06 222 GLN A CA 1
ATOM 1751 C C . GLN A 1 222 ? 12.622 -9.623 8.277 1.00 91.06 222 GLN A C 1
ATOM 1753 O O . GLN A 1 222 ? 13.234 -8.754 8.894 1.00 91.06 222 GLN A O 1
ATOM 1758 N N . HIS A 1 223 ? 12.024 -9.390 7.108 1.00 92.31 223 HIS A N 1
ATOM 1759 C CA . HIS A 1 223 ? 12.164 -8.144 6.342 1.00 92.31 223 HIS A CA 1
ATOM 1760 C C . HIS A 1 223 ? 11.135 -7.069 6.716 1.00 92.31 223 HIS A C 1
ATOM 1762 O O . HIS A 1 223 ? 11.031 -6.038 6.051 1.00 92.31 223 HIS A O 1
ATOM 1768 N N . SER A 1 224 ? 10.372 -7.269 7.797 1.00 91.25 224 SER A N 1
ATOM 1769 C CA . SER A 1 224 ? 9.258 -6.384 8.169 1.00 91.25 224 SER A CA 1
ATOM 1770 C C . SER A 1 224 ? 9.664 -4.913 8.311 1.00 91.25 224 SER A C 1
ATOM 1772 O O . SER A 1 224 ? 8.882 -4.022 7.993 1.00 91.25 224 SER A O 1
ATOM 1774 N N . GLU A 1 225 ? 10.882 -4.612 8.774 1.00 90.31 225 GLU A N 1
ATOM 1775 C CA . GLU A 1 225 ? 11.346 -3.225 8.885 1.00 90.31 225 GLU A CA 1
ATOM 1776 C C . GLU A 1 225 ? 11.564 -2.557 7.529 1.00 90.31 225 GLU A C 1
ATOM 1778 O O . GLU A 1 225 ? 11.171 -1.402 7.356 1.00 90.31 225 GLU A O 1
ATOM 1783 N N . ALA A 1 226 ? 12.150 -3.272 6.572 1.00 90.00 226 ALA A N 1
ATOM 1784 C CA . ALA A 1 226 ? 12.324 -2.774 5.216 1.00 90.00 226 ALA A CA 1
ATOM 1785 C C . ALA A 1 226 ? 10.961 -2.604 4.532 1.00 90.00 226 ALA A C 1
ATOM 1787 O O . ALA A 1 226 ? 10.667 -1.536 3.993 1.00 90.00 226 ALA A O 1
ATOM 1788 N N . TRP A 1 227 ? 10.067 -3.586 4.680 1.00 92.19 227 TRP A N 1
ATOM 1789 C CA . TRP A 1 227 ? 8.713 -3.507 4.136 1.00 92.19 227 TRP A CA 1
ATOM 1790 C C . TRP A 1 227 ? 7.907 -2.332 4.688 1.00 92.19 227 TRP A C 1
ATOM 1792 O O . TRP A 1 227 ? 7.221 -1.651 3.928 1.00 92.19 227 TRP A O 1
ATOM 1802 N N . ARG A 1 228 ? 8.031 -2.017 5.982 1.00 90.94 228 ARG 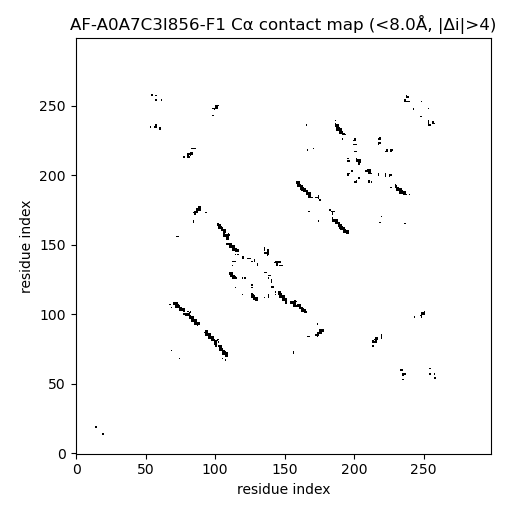A N 1
ATOM 1803 C CA . ARG A 1 228 ? 7.404 -0.822 6.573 1.00 90.94 228 ARG A CA 1
ATOM 1804 C C . ARG A 1 228 ? 7.953 0.496 6.019 1.00 90.94 228 ARG A C 1
ATOM 1806 O O . ARG A 1 228 ? 7.246 1.494 6.087 1.00 90.94 228 ARG A O 1
ATOM 1813 N N . LYS A 1 229 ? 9.190 0.529 5.508 1.00 89.00 229 LYS A N 1
ATOM 1814 C CA . LYS A 1 229 ? 9.793 1.737 4.911 1.00 89.00 229 LYS A CA 1
ATOM 1815 C C . LYS A 1 229 ? 9.280 1.992 3.495 1.00 89.00 229 LYS A C 1
ATOM 1817 O O . LYS A 1 229 ? 9.078 3.148 3.138 1.00 89.00 229 LYS A O 1
ATOM 1822 N N . VAL A 1 230 ? 9.063 0.936 2.708 1.00 87.50 230 VAL A N 1
ATOM 1823 C CA . VAL A 1 230 ? 8.591 1.049 1.312 1.00 87.50 230 VAL A CA 1
ATOM 1824 C C . VAL A 1 230 ? 7.067 1.062 1.178 1.00 87.50 230 VAL A C 1
ATOM 1826 O O . VAL A 1 230 ? 6.537 1.527 0.169 1.00 87.50 230 VAL A O 1
ATOM 1829 N N . SER A 1 231 ? 6.349 0.572 2.191 1.00 91.00 231 SER A N 1
ATOM 1830 C CA . SER A 1 231 ? 4.886 0.506 2.188 1.00 91.00 231 SER A CA 1
ATOM 1831 C C . SER A 1 231 ? 4.272 1.753 2.814 1.00 91.00 231 SER A C 1
ATOM 1833 O O . SER A 1 231 ? 4.670 2.179 3.896 1.00 91.00 231 SER A O 1
ATOM 1835 N N . HIS A 1 232 ? 3.233 2.296 2.186 1.00 89.44 232 HIS A N 1
ATOM 1836 C CA . HIS A 1 232 ? 2.429 3.381 2.746 1.00 89.44 232 HIS A CA 1
ATOM 1837 C C . HIS A 1 232 ? 0.949 3.008 2.761 1.00 89.44 232 HIS A C 1
ATOM 1839 O O . HIS A 1 232 ? 0.470 2.259 1.911 1.00 89.44 232 HIS A O 1
ATOM 1845 N N . VAL A 1 233 ? 0.226 3.528 3.754 1.00 87.31 233 VAL A N 1
ATOM 1846 C CA . VAL A 1 233 ? -1.217 3.313 3.889 1.00 87.31 233 VAL A CA 1
ATOM 1847 C C . VAL A 1 233 ? -1.944 4.169 2.860 1.00 87.31 233 VAL A C 1
ATOM 1849 O O . VAL A 1 233 ? -1.755 5.384 2.826 1.00 87.31 233 VAL A O 1
ATOM 1852 N N . VAL A 1 234 ? -2.789 3.534 2.054 1.00 83.50 234 VAL A N 1
ATOM 1853 C CA . VAL A 1 234 ? -3.623 4.200 1.045 1.00 83.50 234 VAL A CA 1
ATOM 1854 C C . VAL A 1 234 ? -5.002 4.518 1.612 1.00 83.50 234 VAL A C 1
ATOM 1856 O O . VAL A 1 234 ? -5.531 5.604 1.394 1.00 83.50 234 VAL A O 1
ATOM 1859 N N . GLY A 1 235 ? -5.560 3.611 2.415 1.00 77.62 235 GLY A N 1
ATOM 1860 C CA . GLY A 1 235 ? -6.866 3.817 3.027 1.00 77.62 235 GLY A CA 1
ATOM 1861 C C . GLY A 1 235 ? -7.244 2.743 4.046 1.00 77.62 235 GLY A C 1
ATOM 1862 O O . GLY A 1 235 ? -6.600 1.692 4.114 1.00 77.62 235 GLY A O 1
ATOM 1863 N N . PRO A 1 236 ? -8.271 3.001 4.873 1.00 73.56 236 PRO A N 1
ATOM 1864 C CA . PRO A 1 236 ? -8.854 1.981 5.735 1.00 73.56 236 PRO A CA 1
ATOM 1865 C C . PRO A 1 236 ? -9.582 0.921 4.899 1.00 73.56 236 PRO A C 1
ATOM 1867 O O . PRO A 1 236 ? -10.143 1.241 3.853 1.00 73.56 236 PRO A O 1
ATOM 1870 N N . VAL A 1 237 ? -9.616 -0.319 5.388 1.00 67.69 237 VAL A N 1
ATOM 1871 C CA . VAL A 1 237 ? -10.418 -1.395 4.790 1.00 67.69 237 VAL A CA 1
ATOM 1872 C C . VAL A 1 237 ? -11.520 -1.763 5.778 1.00 67.69 237 VAL A C 1
ATOM 1874 O O . VAL A 1 237 ? -11.243 -2.002 6.955 1.00 67.69 237 VAL A O 1
ATOM 1877 N N . LYS A 1 238 ? -12.773 -1.744 5.317 1.00 57.12 238 LYS A N 1
ATOM 1878 C CA . LYS A 1 238 ? -13.953 -2.104 6.114 1.00 57.12 238 LYS A CA 1
ATOM 1879 C C . LYS A 1 238 ? -14.339 -3.560 5.816 1.00 57.12 238 LYS A C 1
ATOM 1881 O O . LYS A 1 238 ? -14.015 -4.064 4.749 1.00 57.12 238 LYS A O 1
ATOM 1886 N N . ASP A 1 239 ? -14.990 -4.222 6.771 1.00 50.97 239 ASP A N 1
ATOM 1887 C CA . ASP A 1 239 ? -15.630 -5.541 6.608 1.00 50.97 239 ASP A CA 1
ATOM 1888 C C . ASP A 1 239 ? -14.687 -6.732 6.339 1.00 50.97 239 ASP A C 1
ATOM 1890 O O . ASP A 1 239 ? -15.138 -7.821 6.001 1.00 50.97 239 ASP A O 1
ATOM 1894 N N . VAL A 1 240 ? -13.378 -6.587 6.589 1.00 49.81 240 VAL A N 1
ATOM 1895 C CA . VAL A 1 240 ? -12.472 -7.753 6.606 1.00 49.81 240 VAL A CA 1
ATOM 1896 C C . VAL A 1 240 ? -12.846 -8.721 7.745 1.00 49.81 240 VAL A C 1
ATOM 1898 O O . VAL A 1 240 ? -12.696 -9.930 7.598 1.00 49.81 240 VAL A O 1
ATOM 1901 N N . ASP A 1 241 ? -13.387 -8.203 8.857 1.00 43.31 241 ASP A N 1
ATOM 1902 C CA . ASP A 1 241 ? -13.796 -8.998 10.029 1.00 43.31 241 ASP A CA 1
ATOM 1903 C C . ASP A 1 241 ? -14.910 -10.009 9.742 1.00 43.31 241 ASP A C 1
ATOM 1905 O O . ASP A 1 241 ? -14.805 -11.163 10.156 1.00 43.31 241 ASP A O 1
ATOM 1909 N N . ASP A 1 242 ? -15.925 -9.632 8.960 1.00 46.59 242 ASP A N 1
ATOM 1910 C CA . ASP A 1 242 ? -17.072 -10.502 8.651 1.00 46.59 242 ASP A CA 1
ATOM 1911 C C . ASP A 1 242 ? -16.728 -11.642 7.666 1.00 46.59 242 ASP A C 1
ATOM 1913 O O . ASP A 1 242 ? -17.555 -12.518 7.380 1.00 46.59 242 ASP A O 1
ATOM 1917 N N . ILE A 1 243 ? -15.499 -11.645 7.140 1.00 42.97 243 ILE A N 1
ATOM 1918 C CA . ILE A 1 243 ? -15.025 -12.537 6.074 1.00 42.97 243 ILE A CA 1
ATOM 1919 C C . ILE A 1 243 ? -14.052 -13.598 6.618 1.00 42.97 243 ILE A C 1
ATOM 1921 O O . ILE A 1 243 ? -14.054 -14.738 6.145 1.00 42.97 243 ILE A O 1
ATOM 1925 N N . PHE A 1 244 ? -13.326 -13.315 7.708 1.00 41.28 244 PHE A N 1
ATOM 1926 C CA . PHE A 1 244 ? -12.475 -14.307 8.389 1.00 41.28 244 PHE A CA 1
ATOM 1927 C C . PHE A 1 244 ? -13.260 -15.446 9.073 1.00 41.28 244 PHE A C 1
ATOM 1929 O O . PHE A 1 244 ? -12.667 -16.440 9.494 1.00 41.28 244 PHE A O 1
ATOM 1936 N N . GLY A 1 245 ? -14.595 -15.343 9.129 1.00 41.75 245 GLY A N 1
ATOM 1937 C CA . GLY A 1 245 ? -15.517 -16.391 9.580 1.00 41.75 245 GLY A CA 1
ATOM 1938 C C . GLY A 1 245 ? -15.862 -17.474 8.543 1.00 41.75 245 GLY A C 1
ATOM 1939 O O . GLY A 1 245 ? -16.629 -18.381 8.872 1.00 41.75 245 GLY A O 1
ATOM 1940 N N . GLY A 1 246 ? -15.316 -17.418 7.318 1.00 36.56 246 GLY A N 1
ATOM 1941 C CA . GLY A 1 246 ? -15.435 -18.506 6.332 1.00 36.56 246 GLY A CA 1
ATOM 1942 C C . GLY A 1 246 ? -16.095 -18.154 4.996 1.00 36.56 246 GLY A C 1
ATOM 1943 O O . GLY A 1 246 ? -16.791 -18.999 4.434 1.00 36.56 246 GLY A O 1
ATOM 1944 N N . ARG A 1 247 ? -15.890 -16.942 4.467 1.00 38.47 247 ARG A N 1
ATOM 1945 C CA . ARG A 1 247 ? -16.173 -16.640 3.053 1.00 38.47 247 ARG A CA 1
ATOM 1946 C C . ARG A 1 247 ? -14.884 -16.195 2.368 1.00 38.47 247 ARG A C 1
ATOM 1948 O O . ARG A 1 247 ? -14.080 -15.498 2.972 1.00 38.47 247 ARG A O 1
ATOM 1955 N N . ASP A 1 248 ? -14.666 -16.675 1.150 1.00 35.97 248 ASP A N 1
ATOM 1956 C CA . ASP A 1 248 ? -13.464 -16.409 0.361 1.00 35.97 248 ASP A CA 1
ATOM 1957 C C . ASP A 1 248 ? -13.252 -14.895 0.186 1.00 35.97 248 ASP A C 1
ATOM 1959 O O . ASP A 1 248 ? -14.182 -14.168 -0.167 1.00 35.97 248 ASP A O 1
ATOM 1963 N N . MET A 1 249 ? -12.042 -14.407 0.471 1.00 44.50 249 MET A N 1
ATOM 1964 C CA . MET A 1 249 ? -11.686 -13.011 0.206 1.00 44.50 249 MET A CA 1
ATOM 1965 C C . MET A 1 249 ? -11.553 -12.778 -1.298 1.00 44.50 249 MET A C 1
ATOM 1967 O O . MET A 1 249 ? -10.983 -13.587 -2.009 1.00 44.50 249 MET A O 1
ATOM 1971 N N . ASP A 1 250 ? -12.008 -11.628 -1.774 1.00 40.81 250 ASP A N 1
ATOM 1972 C CA . ASP A 1 250 ? -11.600 -11.067 -3.058 1.00 40.81 250 ASP A CA 1
ATOM 1973 C C . ASP A 1 250 ? -11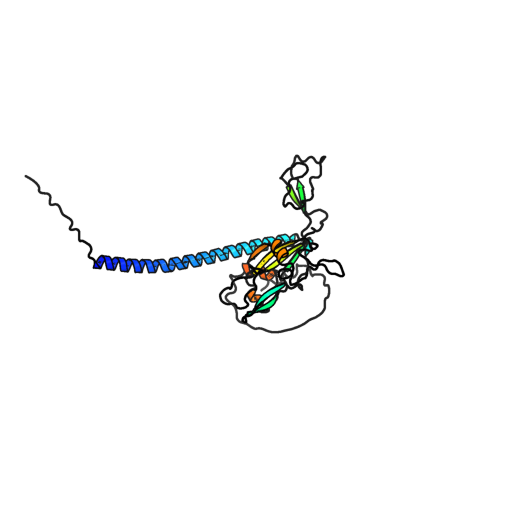.368 -9.570 -2.819 1.00 40.81 250 ASP A C 1
ATOM 1975 O O . ASP A 1 250 ? -12.211 -8.903 -2.209 1.00 40.81 250 ASP A O 1
ATOM 1979 N N . ILE A 1 251 ? -10.232 -9.029 -3.270 1.00 40.19 251 ILE A N 1
ATOM 1980 C CA . ILE A 1 251 ? -9.956 -7.580 -3.242 1.00 40.19 251 ILE A CA 1
ATOM 1981 C C . ILE A 1 251 ? -11.055 -6.814 -3.998 1.00 40.19 251 ILE A C 1
ATOM 1983 O O . ILE A 1 251 ? -11.379 -5.685 -3.625 1.00 40.19 251 ILE A O 1
ATOM 1987 N N . GLY A 1 252 ? -11.686 -7.444 -4.998 1.00 36.06 252 GLY A N 1
ATOM 1988 C CA . GLY A 1 252 ? -12.871 -6.922 -5.678 1.00 36.06 252 GLY A CA 1
ATOM 1989 C C . GLY A 1 252 ? -14.089 -6.764 -4.759 1.00 36.06 252 GLY A C 1
ATOM 1990 O O . GLY A 1 252 ? -14.772 -5.741 -4.824 1.00 36.06 252 GLY A O 1
ATOM 1991 N N . CYS A 1 253 ? -14.329 -7.712 -3.848 1.00 36.97 253 CYS A N 1
ATOM 1992 C CA . CYS A 1 253 ? -15.421 -7.643 -2.868 1.00 36.97 253 CYS A CA 1
ATOM 1993 C C . CYS A 1 253 ? -15.127 -6.651 -1.729 1.00 36.97 253 CYS A C 1
ATOM 1995 O O . CYS A 1 253 ? -16.013 -5.900 -1.326 1.00 36.97 253 CYS A O 1
ATOM 1997 N N . LEU A 1 254 ? -13.872 -6.583 -1.266 1.00 40.34 254 LEU A N 1
ATOM 1998 C CA . LEU A 1 254 ? -13.416 -5.699 -0.176 1.00 40.34 254 LEU A CA 1
ATOM 1999 C C . LEU A 1 254 ? -13.608 -4.205 -0.455 1.00 40.34 254 LEU A C 1
ATOM 2001 O O . LEU A 1 254 ? -13.676 -3.396 0.471 1.00 40.34 254 LEU A O 1
ATOM 2005 N N . LEU A 1 255 ? -13.669 -3.828 -1.730 1.00 39.78 255 LEU A N 1
ATOM 2006 C CA . LEU A 1 255 ? -13.815 -2.439 -2.136 1.00 39.78 255 LEU A CA 1
ATOM 2007 C C . LEU A 1 255 ? -15.243 -2.107 -2.609 1.00 39.78 255 LEU A C 1
ATOM 2009 O O . LEU A 1 255 ? -15.676 -0.966 -2.447 1.00 39.78 255 LEU A O 1
ATOM 2013 N N . ALA A 1 256 ? -16.009 -3.085 -3.104 1.00 34.56 256 ALA A N 1
ATOM 2014 C CA . ALA A 1 256 ? -17.408 -2.897 -3.500 1.00 34.56 256 ALA A CA 1
ATOM 2015 C C . ALA A 1 256 ? -18.339 -2.604 -2.303 1.00 34.56 256 ALA A C 1
ATOM 2017 O O . ALA A 1 256 ? -19.229 -1.756 -2.405 1.00 34.56 256 ALA A O 1
ATOM 2018 N N . ASP A 1 257 ? -18.103 -3.221 -1.141 1.00 37.22 257 ASP A N 1
ATOM 2019 C CA . ASP A 1 257 ? -19.004 -3.091 0.018 1.00 37.22 257 ASP A CA 1
ATOM 2020 C C . ASP A 1 257 ? -18.934 -1.720 0.717 1.00 37.22 257 ASP A C 1
ATOM 2022 O O . ASP A 1 257 ? -19.898 -1.267 1.338 1.00 37.22 257 ASP A O 1
ATOM 2026 N N . THR A 1 258 ? -17.839 -0.972 0.532 1.00 37.69 258 THR A N 1
ATOM 2027 C CA . THR A 1 258 ? -17.763 0.422 1.014 1.00 37.69 258 THR A CA 1
ATOM 2028 C C . THR A 1 258 ? -18.713 1.373 0.279 1.00 37.69 258 THR A C 1
ATOM 2030 O O . THR A 1 258 ? -19.024 2.445 0.804 1.00 37.69 258 THR A O 1
ATOM 2033 N N . VAL A 1 259 ? -19.201 0.985 -0.904 1.00 36.03 259 VAL A N 1
ATOM 2034 C CA . VAL A 1 259 ? -20.119 1.782 -1.730 1.00 36.03 259 VAL A CA 1
ATOM 2035 C C . VAL A 1 259 ? -21.580 1.339 -1.563 1.00 36.03 259 VAL A C 1
ATOM 2037 O O . VAL A 1 259 ? -22.469 2.173 -1.712 1.00 36.03 259 VAL A O 1
ATOM 2040 N N . HIS A 1 260 ? -21.844 0.078 -1.200 1.00 36.00 260 HIS A N 1
ATOM 2041 C CA . HIS A 1 260 ? -23.193 -0.512 -1.217 1.00 36.00 260 HIS A CA 1
ATOM 2042 C C . HIS A 1 260 ? -23.914 -0.594 0.140 1.00 36.00 260 HIS A C 1
ATOM 2044 O O . HIS A 1 260 ? -25.040 -1.089 0.218 1.00 36.00 260 HIS A O 1
ATOM 2050 N N . HIS A 1 261 ? -23.333 -0.054 1.213 1.00 34.50 261 HIS A N 1
ATOM 2051 C CA . HIS A 1 261 ? -23.916 -0.103 2.558 1.00 34.50 261 HIS A CA 1
ATOM 2052 C C . HIS A 1 261 ? -25.048 0.928 2.791 1.00 34.50 261 HIS A C 1
ATOM 2054 O O . HIS A 1 261 ? -25.064 1.633 3.797 1.00 34.50 261 HIS A O 1
ATOM 2060 N N . GLU A 1 262 ? -25.995 1.027 1.854 1.00 35.31 262 GLU A N 1
ATOM 2061 C CA . GLU A 1 262 ? -27.288 1.703 2.054 1.00 35.31 262 GLU A CA 1
ATOM 2062 C C . GLU A 1 262 ? -28.507 0.775 1.857 1.00 35.31 262 GLU A C 1
ATOM 2064 O O . GLU A 1 262 ? -29.602 1.176 2.241 1.00 35.31 262 GLU A O 1
ATOM 2069 N N . GLU A 1 263 ? -28.366 -0.472 1.369 1.00 30.58 263 GLU A N 1
ATOM 2070 C CA . GLU A 1 263 ? -29.548 -1.273 0.964 1.00 30.58 263 GLU A CA 1
ATOM 2071 C C . GLU A 1 263 ? -29.791 -2.639 1.638 1.00 30.58 263 GLU A C 1
ATOM 2073 O O . GLU A 1 263 ? -30.840 -3.228 1.399 1.00 30.58 263 GLU A O 1
ATOM 2078 N N . LEU A 1 264 ? -28.933 -3.157 2.527 1.00 28.05 264 LEU A N 1
ATOM 2079 C CA . LEU A 1 264 ? -29.082 -4.542 3.034 1.00 28.05 264 LEU A CA 1
ATOM 2080 C C . LEU A 1 264 ? -29.319 -4.671 4.548 1.00 28.05 264 LEU A C 1
ATOM 2082 O O . LEU A 1 264 ? -28.767 -5.560 5.192 1.00 28.05 264 LEU A O 1
ATOM 2086 N N . TYR A 1 265 ? -30.169 -3.815 5.129 1.00 25.70 265 TYR A N 1
ATOM 2087 C CA . TYR A 1 265 ? -30.686 -4.031 6.497 1.00 25.70 265 TYR A CA 1
ATOM 2088 C C . TYR A 1 265 ? -32.086 -4.660 6.564 1.00 25.70 265 TYR A C 1
ATOM 2090 O O . TYR A 1 265 ? -32.596 -4.916 7.655 1.00 25.70 265 TYR A O 1
ATOM 2098 N N . GLU A 1 266 ? -32.693 -4.989 5.427 1.00 27.95 266 GLU A N 1
ATOM 2099 C CA . GLU A 1 266 ? -33.889 -5.826 5.378 1.00 27.95 266 GLU A CA 1
ATOM 2100 C C . GLU A 1 266 ? -33.634 -6.984 4.415 1.00 27.95 266 GLU A C 1
ATOM 2102 O O . GLU A 1 266 ? -33.124 -6.759 3.326 1.00 27.95 266 GLU A O 1
ATOM 2107 N N . LEU A 1 267 ? -34.024 -8.204 4.811 1.00 27.28 267 LEU A N 1
ATOM 2108 C CA . LEU A 1 267 ? -33.697 -9.511 4.205 1.00 27.28 267 LEU A CA 1
ATOM 2109 C C . LEU A 1 267 ? -32.342 -10.043 4.712 1.00 27.28 267 LEU A C 1
ATOM 2111 O O . LEU A 1 267 ? -31.293 -9.493 4.447 1.00 27.28 267 LEU A O 1
ATOM 2115 N N . GLY A 1 268 ? -32.234 -11.133 5.457 1.00 25.02 268 GLY A N 1
ATOM 2116 C CA . GLY A 1 268 ? -33.151 -12.242 5.614 1.00 25.02 268 GLY A CA 1
ATOM 2117 C C . GLY A 1 268 ? -32.320 -13.448 6.036 1.00 25.02 268 GLY A C 1
ATOM 2118 O O . GLY A 1 268 ? -31.608 -14.046 5.242 1.00 25.02 268 GLY A O 1
ATOM 2119 N N . ASN A 1 269 ? -32.412 -13.759 7.322 1.00 34.75 269 ASN A N 1
ATOM 2120 C CA . ASN A 1 269 ? -32.149 -15.046 7.954 1.00 34.75 269 ASN A CA 1
ATOM 2121 C C . ASN A 1 269 ? -32.284 -16.253 6.989 1.00 34.75 269 ASN A C 1
ATOM 2123 O O . ASN A 1 269 ? -33.389 -16.527 6.518 1.00 34.75 269 ASN A O 1
ATOM 2127 N N . GLY A 1 270 ? -31.205 -17.009 6.737 1.00 25.03 270 GLY A N 1
ATOM 2128 C CA . GLY A 1 270 ? -31.315 -18.247 5.955 1.00 25.03 270 GLY A CA 1
ATOM 2129 C C . GLY A 1 270 ? -30.016 -18.971 5.576 1.00 25.03 270 GLY A C 1
ATOM 2130 O O . GLY A 1 270 ? -29.533 -18.819 4.467 1.00 25.03 270 GLY A O 1
ATOM 2131 N N . GLY A 1 271 ? -29.555 -19.881 6.442 1.00 24.91 271 GLY A N 1
ATOM 2132 C CA . GLY A 1 271 ? -29.148 -21.232 6.016 1.00 24.91 271 GLY A CA 1
ATOM 2133 C C . GLY A 1 271 ? -27.727 -21.469 5.480 1.00 24.91 271 GLY A C 1
ATOM 2134 O O . GLY A 1 271 ? -27.455 -21.339 4.294 1.00 24.91 271 GLY A O 1
ATOM 2135 N N . ALA A 1 272 ? -26.873 -22.015 6.348 1.00 29.47 272 ALA A N 1
ATOM 2136 C CA . ALA A 1 272 ? -25.631 -22.713 6.011 1.00 29.47 272 ALA A CA 1
ATOM 2137 C C . ALA A 1 272 ? -25.853 -24.007 5.193 1.00 29.47 272 ALA A C 1
ATOM 2139 O O . ALA A 1 272 ? -26.840 -24.706 5.441 1.00 29.47 272 ALA A O 1
ATOM 2140 N N . ARG A 1 273 ? -24.886 -24.391 4.329 1.00 27.30 273 ARG A N 1
ATOM 2141 C CA . ARG A 1 273 ? -24.585 -25.796 3.938 1.00 27.30 273 ARG A CA 1
ATOM 2142 C C . ARG A 1 273 ? -23.270 -25.977 3.132 1.00 27.30 273 ARG A C 1
ATOM 2144 O O . ARG A 1 273 ? -23.200 -25.620 1.969 1.00 27.30 273 ARG A O 1
ATOM 2151 N N . ASN A 1 274 ? -22.286 -26.602 3.790 1.00 27.94 274 ASN A N 1
ATOM 2152 C CA . ASN A 1 274 ? -21.336 -27.665 3.384 1.00 27.94 274 ASN A CA 1
ATOM 2153 C C . ASN A 1 274 ? -20.785 -27.786 1.933 1.00 27.94 274 ASN A C 1
ATOM 2155 O O . ASN A 1 274 ? -21.508 -28.221 1.047 1.00 27.94 274 ASN A O 1
ATOM 2159 N N . GLY A 1 275 ? -19.448 -27.715 1.793 1.00 25.66 275 GLY A N 1
ATOM 2160 C CA . GLY A 1 275 ? -18.592 -28.918 1.661 1.00 25.66 275 GLY A CA 1
ATOM 2161 C C . GLY A 1 275 ? -18.046 -29.366 0.282 1.00 25.66 275 GLY A C 1
ATOM 2162 O O . GLY A 1 275 ? -18.751 -30.032 -0.462 1.00 25.66 275 GLY A O 1
ATOM 2163 N N . ALA A 1 276 ? -16.720 -29.199 0.121 1.00 25.50 276 ALA A N 1
ATOM 2164 C CA . ALA A 1 276 ? -15.713 -30.119 -0.460 1.00 25.50 276 ALA A CA 1
ATOM 2165 C C . ALA A 1 276 ? -15.590 -30.361 -1.989 1.00 25.50 276 ALA A C 1
ATOM 2167 O O . ALA A 1 276 ? -16.512 -30.830 -2.646 1.00 25.50 276 ALA A O 1
ATOM 2168 N N . GLY A 1 277 ? -14.348 -30.225 -2.495 1.00 24.56 277 GLY A N 1
ATOM 2169 C CA . GLY A 1 277 ? -13.878 -30.834 -3.750 1.00 24.56 277 GLY A CA 1
ATOM 2170 C C . GLY A 1 277 ? -12.533 -30.293 -4.265 1.00 24.56 277 GLY A C 1
ATOM 2171 O O . GLY A 1 277 ? -12.515 -29.329 -5.015 1.00 24.56 277 GLY A O 1
ATOM 2172 N N . LEU A 1 278 ? -11.416 -30.924 -3.878 1.00 28.53 278 LEU A N 1
ATOM 2173 C CA . LEU A 1 278 ? -10.077 -30.743 -4.469 1.00 28.53 278 LEU A CA 1
ATOM 2174 C C . LEU A 1 278 ? -10.009 -31.398 -5.862 1.00 28.53 278 LEU A C 1
ATOM 2176 O O . LEU A 1 278 ? -10.437 -32.544 -6.002 1.00 28.53 278 LEU A O 1
ATOM 2180 N N . GLY A 1 279 ? -9.400 -30.730 -6.849 1.00 23.86 279 GLY A N 1
ATOM 2181 C CA . GLY A 1 279 ? -9.088 -31.332 -8.150 1.00 23.86 279 GLY A CA 1
ATOM 2182 C C . GLY A 1 279 ? -8.346 -30.405 -9.123 1.00 23.86 279 GLY A C 1
ATOM 2183 O O . GLY A 1 279 ? -8.944 -29.487 -9.660 1.00 23.86 279 GLY A O 1
ATOM 2184 N N . GLU A 1 280 ? -7.062 -30.714 -9.329 1.00 26.31 280 GLU A N 1
ATOM 2185 C CA . GLU A 1 280 ? -6.266 -30.599 -10.569 1.00 26.31 280 GLU A CA 1
ATOM 2186 C C . GLU A 1 280 ? -6.112 -29.235 -11.281 1.00 26.31 280 GLU A C 1
ATOM 2188 O O . GLU A 1 280 ? -7.037 -28.643 -11.827 1.00 26.31 280 GLU A O 1
ATOM 2193 N N . ALA A 1 281 ? -4.849 -28.792 -11.346 1.00 30.03 281 ALA A N 1
ATOM 2194 C CA . ALA A 1 281 ? -4.376 -27.657 -12.124 1.00 30.03 281 ALA A CA 1
ATOM 2195 C C . ALA A 1 281 ? -4.469 -27.940 -13.634 1.00 30.03 281 ALA A C 1
ATOM 2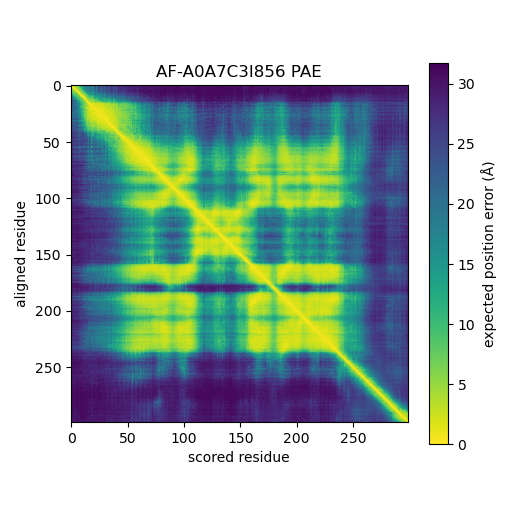197 O O . ALA A 1 281 ? -3.749 -28.784 -14.168 1.00 30.03 281 ALA A O 1
ATOM 2198 N N . GLU A 1 282 ? -5.323 -27.189 -14.328 1.00 25.39 282 GLU A N 1
ATOM 2199 C CA . GLU A 1 282 ? -5.431 -27.188 -15.784 1.00 25.39 282 GLU A CA 1
ATOM 2200 C C . GLU A 1 282 ? -5.397 -25.732 -16.271 1.00 25.39 282 GLU A C 1
ATOM 2202 O O . GLU A 1 282 ? -6.265 -24.924 -15.937 1.00 25.39 282 GLU A O 1
ATOM 2207 N N . ALA A 1 283 ? -4.370 -25.375 -17.046 1.00 26.88 283 ALA A N 1
ATOM 2208 C CA . ALA A 1 283 ? -4.270 -24.074 -17.696 1.00 26.88 283 ALA A CA 1
ATOM 2209 C C . ALA A 1 283 ? -5.423 -23.918 -18.700 1.00 26.88 283 ALA A C 1
ATOM 2211 O O . ALA A 1 283 ? -5.424 -24.551 -19.758 1.00 26.88 283 ALA A O 1
ATOM 2212 N N . ARG A 1 284 ? -6.412 -23.080 -18.373 1.00 26.20 284 ARG A N 1
ATOM 2213 C CA . ARG A 1 284 ? -7.535 -22.768 -19.264 1.00 26.20 284 ARG A CA 1
ATOM 2214 C C . ARG A 1 284 ? -7.400 -21.353 -19.832 1.00 26.20 284 ARG A C 1
ATOM 2216 O O . ARG A 1 284 ? -7.232 -20.412 -19.060 1.00 26.20 284 ARG A O 1
ATOM 2223 N N . PRO A 1 285 ? -7.507 -21.166 -21.159 1.00 26.64 285 PRO A N 1
ATOM 2224 C CA . PRO A 1 285 ? -7.629 -19.834 -21.737 1.00 26.64 285 PRO A CA 1
ATOM 2225 C C . PRO A 1 285 ? -8.970 -19.214 -21.314 1.00 26.64 285 PRO A C 1
ATOM 2227 O O . PRO A 1 285 ? -10.010 -19.872 -21.394 1.00 26.64 285 PRO A O 1
ATOM 2230 N N . MET A 1 286 ? -8.950 -17.957 -20.855 1.00 29.95 286 MET A N 1
ATOM 2231 C CA . MET A 1 286 ? -10.157 -17.259 -20.401 1.00 29.95 286 MET A CA 1
ATOM 2232 C C . MET A 1 286 ? -11.229 -17.173 -21.505 1.00 29.95 286 MET A C 1
ATOM 2234 O O . MET A 1 286 ? -10.908 -16.829 -22.650 1.00 29.95 286 MET A O 1
ATOM 2238 N N . PRO A 1 287 ? -12.517 -17.381 -21.176 1.00 28.66 287 PRO A N 1
ATOM 2239 C CA . PRO A 1 287 ? -13.615 -16.913 -22.009 1.00 28.66 287 PRO A CA 1
ATOM 2240 C C . PRO A 1 287 ? -13.679 -15.376 -21.971 1.00 28.66 287 PRO A C 1
ATOM 2242 O O . PRO A 1 287 ? -13.489 -14.753 -20.928 1.00 28.66 287 PRO A O 1
ATOM 2245 N N . ARG A 1 288 ? -13.933 -14.760 -23.134 1.00 30.36 288 ARG A N 1
ATOM 2246 C CA . ARG A 1 288 ? -14.094 -13.305 -23.297 1.00 30.36 288 ARG A CA 1
ATOM 2247 C C . ARG A 1 288 ? -15.066 -12.728 -22.261 1.00 30.36 288 ARG A C 1
ATOM 2249 O O . ARG A 1 288 ? -16.166 -13.243 -22.084 1.00 30.36 288 ARG A O 1
ATOM 2256 N N . ILE A 1 289 ? -14.683 -11.578 -21.711 1.00 32.62 289 ILE A N 1
ATOM 2257 C CA . ILE A 1 289 ? -15.369 -10.734 -20.712 1.00 32.62 289 ILE A CA 1
ATOM 2258 C C . ILE A 1 289 ? -16.820 -10.324 -21.093 1.00 32.62 289 ILE A C 1
ATOM 2260 O O . ILE A 1 289 ? -17.542 -9.751 -20.287 1.00 32.62 289 ILE A O 1
ATOM 2264 N N . GLU A 1 290 ? -17.327 -10.675 -22.276 1.00 32.56 290 GLU A N 1
ATOM 2265 C CA . GLU A 1 290 ? -18.686 -10.324 -22.726 1.00 32.56 290 GLU A CA 1
ATOM 2266 C C . GLU A 1 290 ? -19.815 -11.230 -22.187 1.00 32.56 290 GLU A C 1
ATOM 2268 O O . GLU A 1 290 ? -20.987 -10.920 -22.408 1.00 32.56 290 GLU A O 1
ATOM 2273 N N . ALA A 1 291 ? -19.513 -12.333 -21.490 1.00 29.56 291 ALA A N 1
ATOM 2274 C CA . ALA A 1 291 ? -20.539 -13.290 -21.047 1.00 29.56 291 ALA A CA 1
ATOM 2275 C C . ALA A 1 291 ? -21.118 -13.025 -19.642 1.00 29.56 291 ALA A C 1
ATOM 2277 O O . ALA A 1 291 ? -22.256 -13.398 -19.388 1.00 29.56 291 ALA A O 1
ATOM 2278 N N . VAL A 1 292 ? -20.393 -12.345 -18.747 1.00 32.06 292 VAL A N 1
ATOM 2279 C CA . VAL A 1 292 ? -20.851 -12.122 -17.355 1.00 32.06 292 VAL A CA 1
ATOM 2280 C C . VAL A 1 292 ? -21.777 -10.900 -17.236 1.00 32.06 292 VAL A C 1
ATOM 2282 O O . VAL A 1 292 ? -22.607 -10.826 -16.338 1.00 32.06 292 VAL A O 1
ATOM 2285 N N . ALA A 1 293 ? -21.727 -9.969 -18.193 1.00 30.00 293 ALA A N 1
ATOM 2286 C CA . ALA A 1 293 ? -22.541 -8.750 -18.170 1.00 30.00 293 ALA A CA 1
ATOM 2287 C C . ALA A 1 293 ? -23.993 -8.935 -18.661 1.00 30.00 293 ALA A C 1
ATOM 2289 O O . ALA A 1 293 ? -24.771 -7.984 -18.615 1.00 30.00 293 ALA A O 1
ATOM 2290 N N . ARG A 1 294 ? -24.373 -10.121 -19.165 1.00 30.75 294 ARG A N 1
ATOM 2291 C CA . ARG A 1 294 ? -25.707 -10.336 -19.759 1.00 30.75 294 ARG A CA 1
ATOM 2292 C C . ARG A 1 294 ? -26.727 -10.989 -18.815 1.00 30.75 294 ARG A C 1
ATOM 2294 O O . ARG A 1 294 ? -27.915 -10.823 -19.057 1.00 30.75 294 ARG A O 1
ATOM 2301 N N . ASP A 1 295 ? -26.284 -11.622 -17.729 1.00 31.47 295 ASP A N 1
ATOM 2302 C CA . ASP A 1 295 ? -27.167 -12.305 -16.763 1.00 31.47 295 ASP A CA 1
ATOM 2303 C C . ASP A 1 295 ? -27.586 -11.437 -15.560 1.00 31.47 295 ASP A C 1
ATOM 2305 O O . ASP A 1 295 ? -28.391 -11.869 -14.747 1.00 31.47 295 ASP A O 1
ATOM 2309 N N . LEU A 1 296 ? -27.109 -10.190 -15.456 1.00 35.16 296 LEU A N 1
ATOM 2310 C CA . LEU A 1 296 ? -27.472 -9.265 -14.365 1.00 35.16 296 LEU A CA 1
ATOM 2311 C C . LEU A 1 296 ? -28.537 -8.216 -14.748 1.00 35.16 296 LEU A C 1
ATOM 2313 O O . LEU A 1 296 ? -28.752 -7.262 -14.008 1.00 35.16 296 LEU A O 1
ATOM 2317 N N . LEU A 1 297 ? -29.211 -8.363 -15.898 1.00 33.03 297 LEU A N 1
ATOM 2318 C CA . LEU A 1 297 ? -30.267 -7.432 -16.346 1.00 33.03 297 LEU A CA 1
ATOM 2319 C C . LEU A 1 297 ? -31.580 -8.102 -16.786 1.00 33.03 297 LEU A C 1
ATOM 2321 O O . LEU A 1 297 ? -32.397 -7.466 -17.455 1.00 33.03 297 LEU A O 1
ATOM 2325 N N . GLN A 1 298 ? -31.825 -9.353 -16.398 1.00 37.47 298 GLN A N 1
ATOM 2326 C CA . GLN A 1 298 ? -33.154 -9.959 -16.502 1.00 37.47 298 GLN A CA 1
ATOM 2327 C C . GLN A 1 298 ? -33.456 -10.805 -15.265 1.00 37.47 298 GLN A C 1
ATOM 2329 O O . GLN A 1 298 ? -33.273 -12.014 -15.302 1.00 37.47 298 GLN A O 1
ATOM 2334 N N . GLU A 1 299 ? -33.902 -10.145 -14.194 1.00 37.53 299 GLU A N 1
ATOM 2335 C CA . GLU A 1 299 ? -35.106 -10.471 -13.402 1.00 37.53 299 GLU A CA 1
ATOM 2336 C C . GLU A 1 299 ? -35.364 -9.388 -12.345 1.00 37.53 299 GLU A C 1
ATOM 2338 O O . GLU A 1 299 ? -34.418 -9.020 -11.615 1.00 37.53 299 GLU A O 1
#

Secondary structure (DSSP, 8-state):
------------PPPPHHHHHHHHHHHHHHHHHHHHHHHHHHHHHHHHHHHHHHHHHHHHHHHHHHHHHHH-SEEE--TT--EEEEEE-TTS-EEEEEETT-EEEEEPBPEEEEE--TT--TTT--SEEE-TTSSSPPPTTT--S-EEEEE-SS--B-SPEEEEEEEESSTTSPEES--SS--S--EEEEEEEE-TT-TTT--B-TTT--B----TTTTTSTTHHHHHHHEEEEEE--SSTTTTTT----HHHHHHHHHHTTS-SS------------------PPPPTTSTTSTTS--

Foldseek 3Di:
DDDDDDDPPDDDDDDDPVRVVVVVVVVVVVCVVVVVVVVVVVVVVVVVVVLVVQLVLLVVLVVVVVVQVVQFPDKDDQQVQWAWAFEQEPVRDTDTQTAGQQKIKTWGWQKWKAAPDPPQDVVQHHSTGHPPPPPQQADPRPRHSRMDIDGDPVTDTDQKMKMKGKAWPPLVDGHYPDDDDDDPIAIFIKIFIGRLLPVLQFDADPPPRGTDPRPNCSCNDDSVVVVVVRIDTSHGFPDPSVCSVPHHDHPVVRSVCSVPPPPPPDDDDDDDDDDDDDDDDDDDDDDDPVPPVPVPPDD

Nearest PDB structures (foldseek):
  3vdz-assembly2_B  TM=5.272E-01  e=2.025E+00  unclassified
  3mln-assembly1_A  TM=1.141E-01  e=5.008E+00  Mus musculus

Mean predicted aligned error: 17.37 Å

pLDDT: mean 71.28, std 22.09, range [23.86, 96.31]

Radius of gyration: 32.21 Å; Cα contacts (8 Å, |Δi|>4): 373; chains: 1; bounding box: 72×112×81 Å

Solvent-accessible surface area (backbone atoms only — not comparable to full-atom values): 18361 Å² total; per-residue (Å²): 141,84,85,83,82,82,79,82,77,79,82,79,79,76,83,52,75,67,57,55,51,50,49,54,54,52,50,51,51,53,49,52,66,56,49,56,57,54,58,52,50,55,54,52,52,52,52,52,53,54,52,53,52,52,44,55,38,42,51,55,44,48,56,48,52,54,52,53,59,76,54,38,73,43,72,57,90,32,68,89,33,37,37,54,41,58,27,26,42,95,86,73,45,84,42,76,48,77,33,47,32,36,43,48,41,30,24,44,48,27,55,27,31,36,48,71,51,86,87,58,60,70,91,77,42,71,55,63,42,80,41,77,96,46,96,79,62,51,35,90,78,73,64,43,74,54,55,45,81,40,73,36,84,76,84,38,73,37,81,40,39,40,36,40,32,65,41,51,68,46,74,90,54,64,25,73,66,75,88,85,86,80,73,80,51,52,52,24,32,33,40,30,66,44,52,60,83,37,72,65,60,28,60,56,40,91,87,79,66,47,57,52,84,59,57,36,41,48,67,71,43,92,29,20,70,48,39,59,71,52,38,44,80,66,35,75,51,63,72,63,74,79,30,78,80,78,49,87,63,42,65,71,57,56,59,49,54,75,74,56,80,84,70,74,91,67,82,75,94,79,83,91,84,86,86,92,85,90,80,84,95,70,97,71,84,80,78,70,83,76,65,74,75,64,74,81,78,74,133

Sequence (299 aa):
MSVSALTSVKKRSGFTMIEILVVIAITVILLGLIMYPVIRTFNLTRQANVMVMAQDTARNTLEQVTRELGQAMFVYDNSNSPINFPVTDPKGNNVVLQALYGKIDFVLPKMFMHCNNPDHDESKGSRDYERGDEAFPPCPVCGSTNVEARPKEPLSQDTKIVRYFIGLKDPTKPRDWVDEGAPENGFVLYRAEFDPYDTDLIDRDSQTGEPILDDPNFFYGQHSEAWRKVSHVVGPVKDVDDIFGGRDMDIGCLLADTVHHEELYELGNGGARNGAGLGEAEARPMPRIEAVARDLLQE